Protein AF-M4VCV4-F1 (afdb_monomer_lite)

Secondary structure (DSSP, 8-state):
-HHHHHHHHHHHHHHT-HHHHHHHHHHHHHTT-S-HHHHHHHHHTGGGGGHHHHHHHHHHHT-TTTTS--HHHHH-TT-HHHHHHHH-HHHHHHHHHHHHHHHHHHH--HHHHHHHHHHHHTT-STTHHHHHHHHHHHHHHHHHHHHHHHHH--SHHHHHHHHHHHHHHHHHHHHHHHHHHHHHHHHHHHHHHTTT-SS-HHHHHHHHHHHHHHHHHHHHHHHHHHHHHHHHHSPPPTT-------THHHHHHS---HHHHHHHHHHHHHHHHHHHHHHHHHHHHHHTSTT-TT-HHHHHHHHHHHHHHHHHHHHHT-

Structure (mmCIF, N/CA/C/O backbone):
data_AF-M4VCV4-F1
#
_entry.id   AF-M4VCV4-F1
#
loop_
_atom_site.group_PDB
_atom_site.id
_atom_site.type_symbol
_atom_site.label_atom_id
_atom_site.label_alt_id
_atom_site.label_comp_id
_atom_site.label_asym_id
_atom_site.label_entity_id
_atom_site.label_seq_id
_atom_site.pdbx_PDB_ins_code
_atom_site.Cartn_x
_atom_site.Cartn_y
_atom_site.Cartn_z
_atom_site.occupancy
_atom_site.B_iso_or_equiv
_atom_site.auth_seq_id
_atom_site.auth_comp_id
_atom_site.auth_asym_id
_atom_site.auth_atom_id
_atom_site.pdbx_PDB_model_num
ATOM 1 N N . MET A 1 1 ? -3.984 -32.349 -1.721 1.00 49.75 1 MET A N 1
ATOM 2 C CA . MET A 1 1 ? -2.583 -31.886 -1.588 1.00 49.75 1 MET A CA 1
ATOM 3 C C . MET A 1 1 ? -2.301 -30.620 -2.401 1.00 49.75 1 MET A C 1
ATOM 5 O O . MET A 1 1 ? -2.076 -29.589 -1.789 1.00 49.75 1 MET A O 1
ATOM 9 N N . MET A 1 2 ? -2.425 -30.623 -3.737 1.00 48.22 2 MET A N 1
ATOM 10 C CA . MET A 1 2 ? -2.160 -29.435 -4.578 1.00 48.22 2 MET A CA 1
ATOM 11 C C . MET A 1 2 ? -3.005 -28.198 -4.215 1.00 48.22 2 MET A C 1
ATOM 13 O O . MET A 1 2 ? -2.457 -27.111 -4.117 1.00 48.22 2 MET A O 1
ATOM 17 N N . LYS A 1 3 ? -4.305 -28.355 -3.909 1.00 59.12 3 LYS A N 1
ATOM 18 C CA . LYS A 1 3 ? -5.160 -27.250 -3.417 1.00 59.12 3 LYS A CA 1
ATOM 19 C C . LYS A 1 3 ? -4.719 -26.689 -2.057 1.00 59.12 3 LYS A C 1
ATOM 21 O O . LYS A 1 3 ? -4.817 -25.489 -1.848 1.00 59.12 3 LYS A O 1
ATOM 26 N N . MET A 1 4 ? -4.213 -27.536 -1.156 1.00 56.41 4 MET A N 1
ATOM 27 C CA . MET A 1 4 ? -3.665 -27.102 0.137 1.00 56.41 4 MET A CA 1
ATOM 28 C C . MET A 1 4 ? -2.341 -26.363 -0.040 1.00 56.41 4 MET A C 1
ATOM 30 O O . MET A 1 4 ? -2.144 -25.335 0.589 1.00 56.41 4 MET A O 1
ATOM 34 N N . ILE A 1 5 ? -1.466 -26.852 -0.924 1.00 57.78 5 ILE A N 1
ATOM 35 C CA . ILE A 1 5 ? -0.196 -26.192 -1.251 1.00 57.78 5 ILE A CA 1
ATOM 36 C C . ILE A 1 5 ? -0.463 -24.847 -1.933 1.00 57.78 5 ILE A C 1
ATOM 38 O O . ILE A 1 5 ? 0.123 -23.849 -1.542 1.00 57.78 5 ILE A O 1
ATOM 42 N N . LEU A 1 6 ? -1.392 -24.786 -2.893 1.00 57.31 6 LEU A N 1
ATOM 43 C CA . LEU A 1 6 ? -1.799 -23.530 -3.528 1.00 57.31 6 LEU A CA 1
ATOM 44 C C . LEU A 1 6 ? -2.462 -22.568 -2.544 1.00 57.31 6 LEU A C 1
ATOM 46 O O . LEU A 1 6 ? -2.213 -21.374 -2.641 1.00 57.31 6 LEU A O 1
ATOM 50 N N . SER A 1 7 ? -3.283 -23.063 -1.610 1.00 53.50 7 SER A N 1
ATOM 51 C CA . SER A 1 7 ? -3.837 -22.234 -0.535 1.00 53.50 7 SER A CA 1
ATOM 52 C C . SER A 1 7 ? -2.713 -21.683 0.326 1.00 53.50 7 SER A C 1
ATOM 54 O O . SER A 1 7 ? -2.589 -20.477 0.417 1.00 53.50 7 SER A O 1
ATOM 56 N N . ALA A 1 8 ? -1.825 -22.532 0.845 1.00 54.84 8 ALA A N 1
ATOM 57 C CA . ALA A 1 8 ? -0.712 -22.115 1.692 1.00 54.84 8 ALA A CA 1
ATOM 58 C C . ALA A 1 8 ? 0.250 -21.150 0.979 1.00 54.84 8 ALA A C 1
ATOM 60 O O . ALA A 1 8 ? 0.713 -20.187 1.580 1.00 54.84 8 ALA A O 1
ATOM 61 N N . LEU A 1 9 ? 0.516 -21.363 -0.313 1.00 53.88 9 LEU A N 1
ATOM 62 C CA . LEU A 1 9 ? 1.343 -20.478 -1.133 1.00 53.88 9 LEU A CA 1
ATOM 63 C C . LEU A 1 9 ? 0.637 -19.145 -1.399 1.00 53.88 9 LEU A C 1
ATOM 65 O O . LEU A 1 9 ? 1.250 -18.089 -1.283 1.00 53.88 9 LEU A O 1
ATOM 69 N N . LYS A 1 10 ? -0.659 -19.178 -1.721 1.00 61.19 10 LYS A N 1
ATOM 70 C CA . LYS A 1 10 ? -1.493 -17.981 -1.856 1.00 61.19 10 LYS A CA 1
ATOM 71 C C . LYS A 1 10 ? -1.553 -17.227 -0.532 1.00 61.19 10 LYS A C 1
ATOM 73 O O . LYS A 1 10 ? -1.445 -16.010 -0.533 1.00 61.19 10 LYS A O 1
ATOM 78 N N . ASP A 1 11 ? -1.674 -17.928 0.584 1.00 57.41 11 ASP A N 1
ATOM 79 C CA . ASP A 1 11 ? -1.733 -17.354 1.919 1.00 57.41 11 ASP A CA 1
ATOM 80 C C . ASP A 1 11 ? -0.397 -16.738 2.306 1.00 57.41 11 ASP A C 1
ATOM 82 O O . ASP A 1 11 ? -0.399 -15.613 2.793 1.00 57.41 11 ASP A O 1
ATOM 86 N N . ALA A 1 12 ? 0.728 -17.395 2.009 1.00 56.38 12 ALA A N 1
ATOM 87 C CA . ALA A 1 12 ? 2.071 -16.844 2.157 1.00 56.38 12 ALA A CA 1
ATOM 88 C C . ALA A 1 12 ? 2.238 -15.583 1.294 1.00 56.38 12 ALA A C 1
ATOM 90 O O . ALA A 1 12 ? 2.441 -14.494 1.816 1.00 56.38 12 ALA A O 1
ATOM 91 N N . LEU A 1 13 ? 2.031 -15.673 -0.020 1.00 57.22 13 LEU A N 1
ATOM 92 C CA . LEU A 1 13 ? 2.179 -14.534 -0.934 1.00 57.22 13 LEU A CA 1
ATOM 93 C C . LEU A 1 13 ? 1.252 -13.362 -0.584 1.00 57.22 13 LEU A C 1
ATOM 95 O O . LEU A 1 13 ? 1.651 -12.205 -0.687 1.00 57.22 13 LEU A O 1
ATOM 99 N N . LEU A 1 14 ? 0.024 -13.644 -0.139 1.00 56.38 14 LEU A N 1
ATOM 100 C CA . LEU A 1 14 ? -0.900 -12.611 0.312 1.00 56.38 14 LEU A CA 1
ATOM 101 C C . LEU A 1 14 ? -0.527 -12.054 1.687 1.00 56.38 14 LEU A C 1
ATOM 103 O O . LEU A 1 14 ? -0.897 -10.916 1.963 1.00 56.38 14 LEU A O 1
ATOM 107 N N . SER A 1 15 ? 0.073 -12.832 2.594 1.00 55.84 15 SER A N 1
ATOM 108 C CA . SER A 1 15 ? 0.389 -12.377 3.963 1.00 55.84 15 SER A CA 1
ATOM 109 C C . SER A 1 15 ? 1.594 -11.446 4.014 1.00 55.84 15 SER A C 1
ATOM 111 O O . SER A 1 15 ? 1.738 -10.698 4.976 1.00 55.84 15 SER A O 1
ATOM 113 N N . TYR A 1 16 ? 2.377 -11.390 2.942 1.00 66.38 16 TYR A N 1
ATOM 114 C CA . TYR A 1 16 ? 3.535 -10.519 2.825 1.00 66.38 16 TYR A CA 1
ATOM 115 C C . TYR A 1 16 ? 3.293 -9.337 1.884 1.00 66.38 16 TYR A C 1
ATOM 117 O O . TYR A 1 16 ? 4.150 -9.055 1.070 1.00 66.38 16 TYR A O 1
ATOM 125 N N . MET A 1 17 ? 2.151 -8.646 1.948 1.00 76.62 17 MET A N 1
ATOM 126 C CA . MET A 1 17 ? 1.921 -7.385 1.211 1.00 76.62 17 MET A CA 1
ATOM 127 C C . MET A 1 17 ? 2.046 -6.188 2.167 1.00 76.62 17 MET A C 1
ATOM 129 O O . MET A 1 17 ? 1.433 -6.242 3.239 1.00 76.62 17 MET A O 1
ATOM 133 N N . PRO A 1 18 ? 2.753 -5.086 1.840 1.00 82.06 18 PRO A N 1
ATOM 134 C CA . PRO A 1 18 ? 2.974 -3.989 2.774 1.00 82.06 18 PRO A CA 1
ATOM 135 C C . PRO A 1 18 ? 1.672 -3.273 3.097 1.00 82.06 18 PRO A C 1
ATOM 137 O O . PRO A 1 18 ? 1.416 -2.942 4.251 1.00 82.06 18 PRO A O 1
ATOM 140 N N . THR A 1 19 ? 0.797 -3.120 2.101 1.00 83.31 19 THR A N 1
ATOM 141 C CA . THR A 1 19 ? -0.541 -2.545 2.279 1.00 83.31 19 THR A CA 1
ATOM 142 C C . THR A 1 19 ? -1.378 -3.376 3.249 1.00 83.31 19 THR A C 1
ATOM 144 O O . THR A 1 19 ? -2.052 -2.830 4.120 1.00 83.31 19 THR A O 1
ATOM 147 N N . ARG A 1 20 ? -1.300 -4.709 3.160 1.00 84.50 20 ARG A N 1
ATOM 148 C CA . ARG A 1 20 ? -1.996 -5.606 4.086 1.00 84.50 20 ARG A CA 1
ATOM 149 C C . ARG A 1 20 ? -1.398 -5.544 5.485 1.00 84.50 20 ARG A C 1
ATOM 151 O O . ARG A 1 20 ? -2.154 -5.399 6.435 1.00 84.50 20 ARG A O 1
ATOM 158 N N . SER A 1 21 ? -0.073 -5.633 5.613 1.00 87.00 21 SER A N 1
ATOM 159 C CA . SER A 1 21 ? 0.617 -5.530 6.905 1.00 87.00 21 SER A CA 1
ATOM 160 C C . SER A 1 21 ? 0.260 -4.224 7.616 1.00 87.00 21 SER A C 1
ATOM 162 O O . SER A 1 21 ? 0.012 -4.213 8.820 1.00 87.00 21 SER A O 1
ATOM 164 N N . LEU A 1 22 ? 0.171 -3.131 6.858 1.00 88.31 22 LEU A N 1
ATOM 165 C CA . LEU A 1 22 ? -0.247 -1.827 7.350 1.00 88.31 22 LEU A CA 1
ATOM 166 C C . LEU A 1 22 ? -1.709 -1.833 7.828 1.00 88.31 22 LEU A C 1
ATOM 168 O O . LEU A 1 22 ? -1.974 -1.414 8.951 1.00 88.31 22 LEU A O 1
ATOM 172 N N . ILE A 1 23 ? -2.648 -2.379 7.049 1.00 87.06 23 ILE A N 1
ATOM 173 C CA . ILE A 1 23 ? -4.059 -2.500 7.464 1.00 87.06 23 ILE A CA 1
ATOM 174 C C . ILE A 1 23 ? -4.210 -3.400 8.701 1.00 87.06 23 ILE A C 1
ATOM 176 O O . ILE A 1 23 ? -4.897 -3.027 9.649 1.00 87.06 23 ILE A O 1
ATOM 180 N N . GLU A 1 24 ? -3.557 -4.566 8.724 1.00 87.81 24 GLU A N 1
ATOM 181 C CA . GLU A 1 24 ? -3.639 -5.517 9.840 1.00 87.81 24 GLU A CA 1
ATOM 182 C C . GLU A 1 24 ? -3.088 -4.918 11.140 1.00 87.81 24 GLU A C 1
ATOM 184 O O . GLU A 1 24 ? -3.721 -5.064 12.186 1.00 87.81 24 GLU A O 1
ATOM 189 N N . SER A 1 25 ? -1.964 -4.195 11.080 1.00 86.69 25 SER A N 1
ATOM 190 C CA . SER A 1 25 ? -1.400 -3.499 12.246 1.00 86.69 25 SER A CA 1
ATOM 191 C C . SER A 1 25 ? -2.374 -2.470 12.833 1.00 86.69 25 SER A C 1
ATOM 193 O O . SER A 1 25 ? -2.525 -2.375 14.052 1.00 86.69 25 SER A O 1
ATOM 195 N N . MET A 1 26 ? -3.125 -1.769 11.979 1.00 84.94 26 MET A N 1
ATOM 196 C CA . MET A 1 26 ? -4.127 -0.798 12.419 1.00 84.94 26 MET A CA 1
ATOM 197 C C . MET A 1 26 ? -5.361 -1.442 13.019 1.00 84.94 26 MET A C 1
ATOM 199 O O . MET A 1 26 ? -5.837 -0.971 14.048 1.00 84.94 26 MET A O 1
ATOM 203 N N . ILE A 1 27 ? -5.839 -2.542 12.440 1.00 85.75 27 ILE A N 1
ATOM 204 C CA . ILE A 1 27 ? -6.925 -3.321 13.039 1.00 85.75 27 ILE A CA 1
ATOM 205 C C . ILE A 1 27 ? -6.499 -3.808 14.429 1.00 85.75 27 ILE A C 1
ATOM 207 O O . ILE A 1 27 ? -7.238 -3.647 15.395 1.00 85.75 27 ILE A O 1
ATOM 211 N N . LYS A 1 28 ? -5.277 -4.326 14.589 1.00 85.75 28 LYS A N 1
ATOM 212 C CA . LYS A 1 28 ? -4.776 -4.740 15.910 1.00 85.75 28 LYS A CA 1
ATOM 213 C C . LYS A 1 28 ? -4.668 -3.578 16.900 1.00 85.75 28 LYS A C 1
ATOM 215 O O . LYS A 1 28 ? -5.021 -3.752 18.068 1.00 85.75 28 LYS A O 1
ATOM 220 N N . TYR A 1 29 ? -4.191 -2.417 16.448 1.00 83.62 29 TYR A N 1
ATOM 221 C CA . TYR A 1 29 ? -4.084 -1.209 17.269 1.00 83.62 29 TYR A CA 1
ATOM 222 C C . TYR A 1 29 ? -5.460 -0.764 17.780 1.00 83.62 29 TYR A C 1
ATOM 224 O O . TYR A 1 29 ? -5.647 -0.517 18.970 1.00 83.62 29 TYR A O 1
ATOM 232 N N . ASP A 1 30 ? -6.437 -0.720 16.881 1.00 80.81 30 ASP A N 1
ATOM 233 C CA . ASP A 1 30 ? -7.786 -0.229 17.131 1.00 80.81 30 ASP A CA 1
ATOM 234 C C . ASP A 1 30 ? -8.618 -1.201 17.989 1.00 80.81 30 ASP A C 1
ATOM 236 O O . ASP A 1 30 ? -9.243 -0.801 18.973 1.00 80.81 30 ASP A O 1
ATOM 240 N N . PHE A 1 31 ? -8.507 -2.507 17.725 1.00 79.44 31 PHE A N 1
ATOM 241 C CA . PHE A 1 31 ? -9.122 -3.554 18.546 1.00 79.44 31 PHE A CA 1
ATOM 242 C C . PHE A 1 31 ? -8.377 -3.828 19.866 1.00 79.44 31 PHE A C 1
ATOM 244 O O . PHE A 1 31 ? -8.805 -4.688 20.639 1.00 79.44 31 PHE A O 1
ATOM 251 N N . LYS A 1 32 ? -7.287 -3.098 20.154 1.00 79.69 32 LYS A N 1
ATOM 252 C CA . LYS A 1 32 ? -6.449 -3.250 21.359 1.00 79.69 32 LYS A CA 1
ATOM 253 C C . LYS A 1 32 ? -5.972 -4.691 21.564 1.00 79.69 32 LYS A C 1
ATOM 255 O O . LYS A 1 32 ? -5.989 -5.220 22.676 1.00 79.69 32 LYS A O 1
ATOM 260 N N . VAL A 1 33 ? -5.547 -5.337 20.480 1.00 81.62 33 VAL A N 1
ATOM 261 C CA . VAL A 1 33 ? -5.114 -6.742 20.463 1.00 81.62 33 VAL A CA 1
ATOM 262 C C . VAL A 1 33 ? -3.709 -6.874 21.065 1.00 81.62 33 VAL A C 1
ATOM 264 O O . VAL A 1 33 ? -2.752 -7.212 20.385 1.00 81.62 33 VAL A O 1
ATOM 267 N N . GLY A 1 34 ? -3.532 -6.547 22.343 1.00 80.12 34 GLY A N 1
ATOM 268 C CA . GLY A 1 34 ? -2.224 -6.480 23.004 1.00 80.12 34 GLY A CA 1
ATOM 269 C C . GLY A 1 34 ? -1.693 -5.048 23.129 1.00 80.12 34 GLY A C 1
ATOM 270 O O . GLY A 1 34 ? -2.462 -4.105 23.299 1.00 80.12 34 GLY A O 1
ATOM 271 N N . ASN A 1 35 ? -0.368 -4.877 23.092 1.00 81.62 35 ASN A N 1
ATOM 272 C CA . ASN A 1 35 ? 0.267 -3.590 23.388 1.00 81.62 35 ASN A CA 1
ATOM 273 C C . ASN A 1 35 ? 0.211 -2.623 22.189 1.00 81.62 35 ASN A C 1
ATOM 275 O O . ASN A 1 35 ? 0.720 -2.929 21.111 1.00 81.62 35 ASN A O 1
ATOM 279 N N . ALA A 1 36 ? -0.324 -1.417 22.409 1.00 77.50 36 ALA A N 1
ATOM 280 C CA . ALA A 1 36 ? -0.386 -0.343 21.415 1.00 77.50 36 ALA A CA 1
ATOM 281 C C . ALA A 1 36 ? 0.991 0.006 20.821 1.00 77.50 36 ALA A C 1
ATOM 283 O O . ALA A 1 36 ? 1.089 0.290 19.628 1.00 77.50 36 ALA A O 1
ATOM 284 N N . ARG A 1 37 ? 2.064 -0.067 21.624 1.00 80.81 37 ARG A N 1
ATOM 285 C CA . ARG A 1 37 ? 3.438 0.169 21.152 1.00 80.81 37 ARG A CA 1
ATOM 286 C C . ARG A 1 37 ? 3.857 -0.855 20.102 1.00 80.81 37 ARG A C 1
ATOM 288 O O . ARG A 1 37 ? 4.448 -0.483 19.096 1.00 80.81 37 ARG A O 1
ATOM 295 N N . THR A 1 38 ? 3.556 -2.130 20.335 1.00 83.12 38 THR A N 1
ATOM 296 C CA . THR A 1 38 ? 3.914 -3.212 19.413 1.00 83.12 38 THR A CA 1
ATOM 297 C C . THR A 1 38 ? 3.211 -3.022 18.075 1.00 83.12 38 THR A C 1
ATOM 299 O O . THR A 1 38 ? 3.865 -3.077 17.043 1.00 83.12 38 THR A O 1
ATOM 302 N N . HIS A 1 39 ? 1.918 -2.689 18.083 1.00 83.62 39 HIS A N 1
ATOM 303 C CA . HIS A 1 39 ? 1.152 -2.483 16.846 1.00 83.62 39 HIS A CA 1
ATOM 304 C C . HIS A 1 39 ? 1.547 -1.219 16.093 1.00 83.62 39 HIS A C 1
ATOM 306 O O . HIS A 1 39 ? 1.588 -1.226 14.866 1.00 83.62 39 HIS A O 1
ATOM 312 N N . LEU A 1 40 ? 1.910 -0.150 16.809 1.00 84.06 40 LEU A N 1
ATOM 313 C CA . LEU A 1 40 ? 2.495 1.036 16.186 1.00 84.06 40 LEU A CA 1
ATOM 314 C C . LEU A 1 40 ? 3.827 0.698 15.496 1.00 84.06 40 LEU A C 1
ATOM 316 O O . LEU A 1 40 ? 4.087 1.177 14.396 1.00 84.06 40 LEU A O 1
ATOM 320 N N . MET A 1 41 ? 4.657 -0.152 16.107 1.00 85.25 41 MET A N 1
ATOM 321 C CA . MET A 1 41 ? 5.890 -0.625 15.474 1.00 85.25 41 MET A CA 1
ATOM 322 C C . MET A 1 41 ? 5.587 -1.519 14.267 1.00 85.25 41 MET A C 1
ATOM 324 O O . MET A 1 41 ? 6.148 -1.283 13.203 1.00 85.25 41 MET A O 1
ATOM 328 N N . GLU A 1 42 ? 4.656 -2.474 14.370 1.00 86.31 42 GLU A N 1
ATOM 329 C CA . GLU A 1 42 ? 4.218 -3.287 13.222 1.00 86.31 42 GLU A CA 1
ATOM 330 C C . GLU A 1 42 ? 3.765 -2.413 12.038 1.00 86.31 42 GLU A C 1
ATOM 332 O O . GLU A 1 42 ? 4.093 -2.710 10.889 1.00 86.31 42 GLU A O 1
ATOM 337 N N . LEU A 1 43 ? 3.085 -1.294 12.309 1.00 88.00 43 LEU A N 1
ATOM 338 C CA . LEU A 1 43 ? 2.727 -0.313 11.288 1.00 88.00 43 LEU A CA 1
ATOM 339 C C . LEU A 1 43 ? 3.958 0.329 10.640 1.00 88.00 43 LEU A C 1
ATOM 341 O O . LEU A 1 43 ? 4.038 0.405 9.412 1.00 88.00 43 LEU A O 1
ATOM 345 N N . CYS A 1 44 ? 4.928 0.773 11.441 1.00 88.81 44 CYS A N 1
ATOM 346 C CA . CYS A 1 44 ? 6.142 1.428 10.943 1.00 88.81 44 CYS A CA 1
ATOM 347 C C . CYS A 1 44 ? 7.020 0.474 10.115 1.00 88.81 44 CYS A C 1
ATOM 349 O O . CYS A 1 44 ? 7.610 0.859 9.102 1.00 88.81 44 CYS A O 1
ATOM 351 N N . PHE A 1 45 ? 7.053 -0.799 10.509 1.00 87.69 45 PHE A N 1
ATOM 352 C CA . PHE A 1 45 ? 7.802 -1.859 9.839 1.00 87.69 45 PHE A CA 1
ATOM 353 C C . PHE A 1 45 ? 7.022 -2.554 8.713 1.00 87.69 45 PHE A C 1
ATOM 355 O O . PHE A 1 45 ? 7.577 -3.424 8.045 1.00 87.69 45 PHE A O 1
ATOM 362 N N . SER A 1 46 ? 5.780 -2.146 8.427 1.00 87.88 46 SER A N 1
ATOM 363 C CA . SER A 1 46 ? 4.925 -2.774 7.404 1.00 87.88 46 SER A CA 1
ATOM 364 C C . SER A 1 46 ? 5.562 -2.850 6.010 1.00 87.88 46 SER A C 1
ATOM 366 O O . SER A 1 46 ? 5.328 -3.808 5.275 1.00 87.88 46 SER A O 1
ATOM 368 N N . ASN A 1 47 ? 6.428 -1.896 5.650 1.00 86.50 47 ASN A N 1
ATOM 369 C CA . ASN A 1 47 ? 7.152 -1.912 4.374 1.00 86.50 47 ASN A CA 1
ATOM 370 C C . ASN A 1 47 ? 8.196 -3.030 4.255 1.00 86.50 47 ASN A C 1
ATOM 372 O O . ASN A 1 47 ? 8.518 -3.411 3.132 1.00 86.50 47 ASN A O 1
ATOM 376 N N . LEU A 1 48 ? 8.666 -3.618 5.363 1.00 84.75 48 LEU A N 1
ATOM 377 C CA . LEU A 1 48 ? 9.545 -4.793 5.320 1.00 84.75 48 LEU A CA 1
ATOM 378 C C . LEU A 1 48 ? 8.832 -6.040 4.787 1.00 84.75 48 LEU A C 1
ATOM 380 O O . LEU A 1 48 ? 9.490 -6.959 4.303 1.00 84.75 48 LEU A O 1
ATOM 384 N N . ALA A 1 49 ? 7.495 -6.059 4.790 1.00 83.69 49 ALA A N 1
ATOM 385 C CA . ALA A 1 49 ? 6.729 -7.120 4.145 1.00 83.69 49 ALA A CA 1
ATOM 386 C C . ALA A 1 49 ? 6.977 -7.191 2.624 1.00 83.69 49 ALA A C 1
ATOM 388 O O . ALA A 1 49 ? 6.628 -8.194 2.018 1.00 83.69 49 ALA A O 1
ATOM 389 N N . ALA A 1 50 ? 7.626 -6.187 2.016 1.00 84.00 50 ALA A N 1
ATOM 390 C CA . ALA A 1 50 ? 7.994 -6.163 0.600 1.00 84.00 50 ALA A CA 1
ATOM 391 C C . ALA A 1 50 ? 9.064 -7.190 0.185 1.00 84.00 50 ALA A C 1
ATOM 393 O O . ALA A 1 50 ? 9.299 -7.366 -1.007 1.00 84.00 50 ALA A O 1
ATOM 394 N N . TRP A 1 51 ? 9.720 -7.889 1.116 1.00 80.62 51 TRP A N 1
ATOM 395 C CA . TRP A 1 51 ? 10.818 -8.814 0.794 1.00 80.62 51 TRP A CA 1
ATOM 396 C C . TRP A 1 51 ? 10.511 -9.869 -0.301 1.00 80.62 51 TRP A C 1
ATOM 398 O O . TRP A 1 51 ? 11.405 -10.112 -1.118 1.00 80.62 51 TRP A O 1
ATOM 408 N N . PRO A 1 52 ? 9.296 -10.454 -0.441 1.00 82.62 52 PRO A N 1
ATOM 409 C CA . PRO A 1 52 ? 9.029 -11.418 -1.511 1.00 82.62 52 PRO A CA 1
ATOM 410 C C . PRO A 1 52 ? 8.960 -10.770 -2.890 1.00 82.62 52 PRO A C 1
ATOM 412 O O . PRO A 1 52 ? 9.242 -11.439 -3.880 1.00 82.62 52 PRO A O 1
ATOM 415 N N . LEU A 1 53 ? 8.615 -9.480 -2.973 1.00 83.94 53 LEU A N 1
ATOM 416 C CA . LEU A 1 53 ? 8.687 -8.734 -4.226 1.00 83.94 53 LEU A CA 1
ATOM 417 C C . LEU A 1 53 ? 10.129 -8.692 -4.730 1.00 83.94 53 LEU A C 1
ATOM 419 O O . LEU A 1 53 ? 10.377 -8.948 -5.902 1.00 83.94 53 LEU A O 1
ATOM 423 N N . PHE A 1 54 ? 11.086 -8.431 -3.839 1.00 83.38 54 PHE A N 1
ATOM 424 C CA . PHE A 1 54 ? 12.501 -8.409 -4.202 1.00 83.38 54 PHE A CA 1
ATOM 425 C C . PHE A 1 54 ? 13.015 -9.794 -4.609 1.00 83.38 54 PHE A C 1
ATOM 427 O O . PHE A 1 54 ? 13.803 -9.887 -5.547 1.00 83.38 54 PHE A O 1
ATOM 434 N N . LEU A 1 55 ? 12.524 -10.874 -3.988 1.00 83.81 55 LEU A N 1
ATOM 435 C CA . LEU A 1 55 ? 12.811 -12.234 -4.458 1.00 83.81 55 LEU A CA 1
ATOM 436 C C . LEU A 1 55 ? 12.221 -12.510 -5.842 1.00 83.81 55 LEU A C 1
ATOM 438 O O . LEU A 1 55 ? 12.923 -13.039 -6.698 1.00 83.81 55 LEU A O 1
ATOM 442 N N . LEU A 1 56 ? 10.960 -12.136 -6.080 1.00 82.62 56 LEU A N 1
ATOM 443 C CA . LEU A 1 56 ? 10.313 -12.281 -7.385 1.00 82.62 56 LEU A CA 1
ATOM 444 C C . LEU A 1 56 ? 11.097 -11.534 -8.469 1.00 82.62 56 LEU A C 1
ATOM 446 O O . LEU A 1 56 ? 11.389 -12.100 -9.519 1.00 82.62 56 LEU A O 1
ATOM 450 N N . ILE A 1 57 ? 11.479 -10.286 -8.197 1.00 82.25 57 ILE A N 1
ATOM 451 C CA . ILE A 1 57 ? 12.293 -9.482 -9.110 1.00 82.25 57 ILE A CA 1
ATOM 452 C C . ILE A 1 57 ? 13.665 -10.133 -9.326 1.00 82.25 57 ILE A C 1
ATOM 454 O O . ILE A 1 57 ? 14.118 -10.216 -10.465 1.00 82.25 57 ILE A O 1
ATOM 458 N N . GLY A 1 58 ? 14.303 -10.648 -8.271 1.00 79.50 58 GLY A N 1
ATOM 459 C CA . GLY A 1 58 ? 15.568 -11.379 -8.368 1.00 79.50 58 GLY A CA 1
ATOM 460 C C . GLY A 1 58 ? 15.469 -12.613 -9.270 1.00 79.50 58 GLY A C 1
ATOM 461 O O . GLY A 1 58 ? 16.318 -12.810 -10.134 1.00 79.50 58 GLY A O 1
ATOM 462 N N . LEU A 1 59 ? 14.398 -13.400 -9.142 1.00 80.75 59 LEU A N 1
ATOM 463 C CA . LEU A 1 59 ? 14.141 -14.550 -10.015 1.00 80.75 59 LEU A CA 1
ATOM 464 C C . LEU A 1 59 ? 13.923 -14.128 -11.475 1.00 80.75 59 LEU A C 1
ATOM 466 O O . LEU A 1 59 ? 14.477 -14.751 -12.375 1.00 80.75 59 LEU A O 1
ATOM 470 N N . ILE A 1 60 ? 13.172 -13.048 -11.715 1.00 78.62 60 ILE A N 1
ATOM 471 C CA . ILE A 1 60 ? 12.951 -12.494 -13.063 1.00 78.62 60 ILE A CA 1
ATOM 472 C C . ILE A 1 60 ? 14.263 -11.971 -13.671 1.00 78.62 60 ILE A C 1
ATOM 474 O O . ILE A 1 60 ? 14.496 -12.109 -14.870 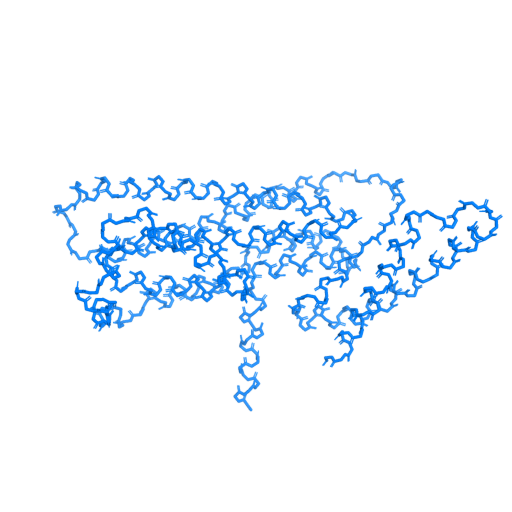1.00 78.62 60 ILE A O 1
ATOM 478 N N . PHE A 1 61 ? 15.140 -11.382 -12.858 1.00 73.12 61 PHE A N 1
ATOM 479 C CA . PHE A 1 61 ? 16.443 -10.881 -13.295 1.00 73.12 61 PHE A CA 1
ATOM 480 C C . PHE A 1 61 ? 17.405 -12.012 -13.706 1.00 73.12 61 PHE A C 1
ATOM 482 O O . PHE A 1 61 ? 18.175 -11.874 -14.669 1.00 73.12 61 PHE A O 1
ATOM 489 N N . LEU A 1 62 ? 17.329 -13.142 -12.997 1.00 75.62 62 LEU A N 1
ATOM 490 C CA . LEU A 1 62 ? 18.118 -14.350 -13.241 1.00 75.62 62 LEU A CA 1
ATOM 491 C C . LEU A 1 62 ? 17.538 -15.264 -14.337 1.00 75.62 62 LEU A C 1
ATOM 493 O O . LEU A 1 62 ? 18.164 -16.277 -14.638 1.00 75.62 62 LEU A O 1
ATOM 497 N N . ASP A 1 63 ? 16.395 -14.923 -14.949 1.00 70.44 63 ASP A N 1
ATOM 498 C CA . ASP A 1 63 ? 15.765 -15.722 -16.012 1.00 70.44 63 ASP A CA 1
ATOM 499 C C . ASP A 1 63 ? 16.752 -15.979 -17.176 1.00 70.44 63 ASP A C 1
ATOM 501 O O . ASP A 1 63 ? 17.132 -15.033 -17.880 1.00 70.44 63 ASP A O 1
ATOM 505 N N . PRO A 1 64 ? 17.166 -17.241 -17.418 1.00 63.78 64 PRO A N 1
ATOM 506 C CA . PRO A 1 64 ? 18.099 -17.578 -18.490 1.00 63.78 64 PRO A CA 1
ATOM 507 C C . PRO A 1 64 ? 17.467 -17.431 -19.880 1.00 63.78 64 PRO A C 1
ATOM 509 O O . PRO A 1 64 ? 18.182 -17.315 -20.872 1.00 63.78 64 PRO A O 1
ATOM 512 N N . PHE A 1 65 ? 16.134 -17.382 -19.976 1.00 62.28 65 PHE A N 1
ATOM 513 C CA . PHE A 1 65 ? 15.419 -17.264 -21.243 1.00 62.28 65 PHE A CA 1
ATOM 514 C C . PHE A 1 65 ? 15.133 -15.818 -21.646 1.00 62.28 65 PHE A C 1
ATOM 516 O O . PHE A 1 65 ? 14.501 -15.616 -22.686 1.00 62.28 65 PHE A O 1
ATOM 523 N N . LYS A 1 66 ? 15.596 -14.811 -20.891 1.00 61.47 66 LYS A N 1
ATOM 524 C CA . LYS A 1 66 ? 15.264 -13.383 -21.079 1.00 61.47 66 LYS A CA 1
ATOM 525 C C . LYS A 1 66 ? 15.492 -12.813 -22.489 1.00 61.47 66 LYS A C 1
ATOM 527 O O . LYS A 1 66 ? 14.783 -11.894 -22.880 1.00 61.47 66 LYS A O 1
ATOM 532 N N . GLY A 1 67 ? 16.381 -13.400 -23.292 1.00 52.47 67 GLY A N 1
ATOM 533 C CA . GLY A 1 67 ? 16.627 -12.987 -24.685 1.00 52.47 67 GLY A CA 1
ATOM 534 C C . GLY A 1 67 ? 15.743 -13.641 -25.759 1.00 52.47 67 GLY A C 1
ATOM 535 O O . GLY A 1 67 ? 15.763 -13.206 -26.902 1.00 52.47 67 GLY A O 1
ATOM 536 N N . SER A 1 68 ? 14.969 -14.682 -25.431 1.00 54.69 68 SER A N 1
ATOM 537 C CA . SER A 1 68 ? 14.317 -15.541 -26.445 1.00 54.69 68 SER A CA 1
ATOM 538 C C . SER A 1 68 ? 12.905 -15.112 -26.881 1.00 54.69 68 SER A C 1
ATOM 540 O O . SER A 1 68 ? 12.356 -15.676 -27.821 1.00 54.69 68 SER A O 1
ATOM 542 N N . TRP A 1 69 ? 12.296 -14.136 -26.205 1.00 49.16 69 TRP A N 1
ATOM 543 C CA . TRP A 1 69 ? 10.929 -13.663 -26.463 1.00 49.16 69 TRP A CA 1
ATOM 544 C C . TRP A 1 69 ? 10.933 -12.139 -26.435 1.00 49.16 69 TRP A C 1
ATOM 546 O O . TRP A 1 69 ? 11.320 -11.565 -25.420 1.00 49.16 69 TRP A O 1
ATOM 556 N N . SER A 1 70 ? 10.503 -11.483 -27.511 1.00 49.81 70 SER A N 1
ATOM 557 C CA . SER A 1 70 ? 10.343 -10.026 -27.555 1.00 49.81 70 SER A CA 1
ATOM 558 C C . SER A 1 70 ? 8.889 -9.660 -27.861 1.00 49.81 70 SER A C 1
ATOM 560 O O . SER A 1 70 ? 8.200 -10.366 -28.596 1.00 49.81 70 SER A O 1
ATOM 562 N N . LEU A 1 71 ? 8.407 -8.541 -27.312 1.00 45.34 71 LEU A N 1
ATOM 563 C CA . LEU A 1 71 ? 7.086 -7.981 -27.647 1.00 45.34 71 LEU A CA 1
ATOM 564 C C . LEU A 1 71 ? 6.963 -7.674 -29.147 1.00 45.34 71 LEU A C 1
ATOM 566 O O . LEU A 1 71 ? 5.899 -7.832 -29.735 1.00 45.34 71 LEU A O 1
ATOM 570 N N . VAL A 1 72 ? 8.082 -7.318 -29.776 1.00 48.09 72 VAL A N 1
ATOM 571 C CA . VAL A 1 72 ? 8.209 -7.128 -31.224 1.00 48.09 72 VAL A CA 1
ATOM 572 C C . VAL A 1 72 ? 7.916 -8.423 -31.986 1.00 48.09 72 VAL A C 1
ATOM 574 O O . VAL A 1 72 ? 7.301 -8.382 -33.046 1.00 48.09 72 VAL A O 1
ATOM 577 N N . HIS A 1 73 ? 8.284 -9.580 -31.432 1.00 51.53 73 HIS A N 1
ATOM 578 C CA . HIS A 1 73 ? 7.974 -10.878 -32.026 1.00 51.53 73 HIS A CA 1
ATOM 579 C C . HIS A 1 73 ? 6.476 -11.219 -31.954 1.00 51.53 73 HIS A C 1
ATOM 581 O O . HIS A 1 73 ? 5.963 -11.883 -32.850 1.00 51.53 73 HIS A O 1
ATOM 587 N N . TRP A 1 74 ? 5.778 -10.743 -30.917 1.00 49.12 74 TRP A N 1
ATOM 588 C CA . TRP A 1 74 ? 4.348 -10.993 -30.692 1.00 49.12 74 TRP A CA 1
ATOM 589 C C . TRP A 1 74 ? 3.430 -10.031 -31.450 1.00 49.12 74 TRP A C 1
ATOM 591 O O . TRP A 1 74 ? 2.383 -10.445 -31.938 1.00 49.12 74 TRP A O 1
ATOM 601 N N . PHE A 1 75 ? 3.811 -8.756 -31.546 1.00 50.91 75 PHE A N 1
ATOM 602 C CA . PHE A 1 75 ? 2.978 -7.714 -32.154 1.00 50.91 75 PHE A CA 1
ATOM 603 C C . PHE A 1 75 ? 3.441 -7.295 -33.555 1.00 50.91 75 PHE A C 1
ATOM 605 O O . PHE A 1 75 ? 2.700 -6.614 -34.256 1.00 50.91 75 PHE A O 1
ATOM 612 N N . GLY A 1 76 ? 4.632 -7.715 -33.991 1.00 50.66 76 GLY A N 1
ATOM 613 C CA . GLY A 1 76 ? 5.232 -7.283 -35.251 1.00 50.66 76 GLY A CA 1
ATOM 614 C C . GLY A 1 76 ? 5.705 -5.824 -35.213 1.00 50.66 76 GLY A C 1
ATOM 615 O O . GLY A 1 76 ? 5.152 -4.979 -34.502 1.00 50.66 76 GLY A O 1
ATOM 616 N N . TYR A 1 77 ? 6.733 -5.514 -36.010 1.00 50.25 77 TYR A N 1
ATOM 617 C CA . TYR A 1 77 ? 7.257 -4.147 -36.177 1.00 50.25 77 TYR A CA 1
ATOM 618 C C . TYR A 1 77 ? 6.213 -3.165 -36.739 1.00 50.25 77 TYR A C 1
ATOM 620 O O . TYR A 1 77 ? 6.327 -1.963 -36.523 1.00 50.25 77 TYR A O 1
ATOM 628 N N . GLU A 1 78 ? 5.190 -3.676 -37.429 1.00 48.03 78 GLU A N 1
ATOM 629 C CA . GLU A 1 78 ? 4.176 -2.878 -38.127 1.00 48.03 78 GLU A CA 1
ATOM 630 C C . GLU A 1 78 ? 2.900 -2.624 -37.311 1.00 48.03 78 GLU A C 1
ATOM 632 O O . GLU A 1 78 ? 1.971 -1.985 -37.807 1.00 48.03 78 GLU A O 1
ATOM 637 N N . SER A 1 79 ? 2.808 -3.093 -36.058 1.00 53.19 79 SER A N 1
ATOM 638 C CA . SER A 1 79 ? 1.613 -2.795 -35.262 1.00 53.19 79 SER A CA 1
ATOM 639 C C . SER A 1 79 ? 1.514 -1.300 -34.953 1.00 53.19 79 SER A C 1
ATOM 641 O O . SER A 1 79 ? 2.439 -0.669 -34.436 1.00 53.19 79 SER A O 1
ATOM 643 N N . SER A 1 80 ? 0.337 -0.731 -35.211 1.00 49.75 80 SER A N 1
ATOM 644 C CA . SER A 1 80 ? -0.015 0.661 -34.894 1.00 49.75 80 SER A CA 1
ATOM 645 C C . SER A 1 80 ? 0.217 1.020 -33.420 1.00 49.75 80 SER A C 1
ATOM 647 O O . SER A 1 80 ? 0.471 2.178 -33.101 1.00 49.75 80 SER A O 1
ATOM 649 N N . ILE A 1 81 ? 0.204 0.022 -32.533 1.00 50.00 81 ILE A N 1
ATOM 650 C CA . ILE A 1 81 ? 0.544 0.137 -31.111 1.00 50.00 81 ILE A CA 1
ATOM 651 C C . ILE A 1 81 ? 2.029 0.490 -30.928 1.00 50.00 81 ILE A C 1
ATOM 653 O O . ILE A 1 81 ? 2.339 1.442 -30.214 1.00 50.00 81 ILE A O 1
ATOM 657 N N . VAL A 1 82 ? 2.943 -0.220 -31.601 1.00 48.25 82 VAL A N 1
ATOM 658 C CA . VAL A 1 82 ? 4.395 0.040 -31.547 1.00 48.25 82 VAL A CA 1
ATOM 659 C C . VAL A 1 82 ? 4.724 1.412 -32.146 1.00 48.25 82 VAL A C 1
ATOM 661 O O . VAL A 1 82 ? 5.507 2.162 -31.565 1.00 48.25 82 VAL A O 1
ATOM 664 N N . LEU A 1 83 ? 4.063 1.795 -33.244 1.00 47.09 83 LEU A N 1
ATOM 665 C CA . LEU A 1 83 ? 4.249 3.105 -33.881 1.00 47.09 83 LEU A CA 1
ATOM 666 C C . LEU A 1 83 ? 3.703 4.274 -33.027 1.00 47.09 83 LEU A C 1
ATOM 668 O O . LEU A 1 83 ? 4.325 5.335 -32.954 1.00 47.09 83 LEU A O 1
ATOM 672 N N . ALA A 1 84 ? 2.571 4.081 -32.337 1.00 50.56 84 ALA A N 1
ATOM 673 C CA . ALA A 1 84 ? 1.999 5.066 -31.411 1.00 50.56 84 ALA A CA 1
ATOM 674 C C . ALA A 1 84 ? 2.853 5.252 -30.141 1.00 50.56 84 ALA A C 1
ATOM 676 O O . ALA A 1 84 ? 2.975 6.367 -29.634 1.00 50.56 84 ALA A O 1
ATOM 677 N N . LEU A 1 85 ? 3.492 4.179 -29.660 1.00 49.00 85 LEU A N 1
ATOM 678 C CA . LEU A 1 85 ? 4.460 4.199 -28.555 1.00 49.00 85 LEU A CA 1
ATOM 679 C C . LEU A 1 85 ? 5.747 4.973 -28.899 1.00 49.00 85 LEU A C 1
ATOM 681 O O . LEU A 1 85 ? 6.324 5.625 -28.029 1.00 49.00 85 LEU A O 1
ATOM 685 N N . LEU A 1 86 ? 6.172 4.930 -30.166 1.00 47.12 86 LEU A N 1
ATOM 686 C CA . LEU A 1 86 ? 7.355 5.626 -30.685 1.00 47.12 86 LEU A CA 1
ATOM 687 C C . LEU A 1 86 ? 7.126 7.133 -30.921 1.00 47.12 86 LEU A C 1
ATOM 689 O O . LEU A 1 86 ? 7.986 7.929 -30.558 1.00 47.12 86 LEU A O 1
ATOM 693 N N . ASN A 1 87 ? 5.968 7.540 -31.460 1.00 48.41 87 ASN A N 1
ATOM 694 C CA . ASN A 1 87 ? 5.674 8.946 -31.806 1.00 48.41 87 ASN A CA 1
ATOM 695 C C . ASN A 1 87 ? 4.893 9.730 -30.725 1.00 48.41 87 ASN A C 1
ATOM 697 O O . ASN A 1 87 ? 4.808 10.954 -30.793 1.00 48.41 87 ASN A O 1
ATOM 701 N N . GLY A 1 88 ? 4.321 9.049 -29.722 1.00 55.09 88 GLY A N 1
ATOM 702 C CA . GLY A 1 88 ? 3.460 9.619 -28.675 1.00 55.09 88 GLY A CA 1
ATOM 703 C C . GLY A 1 88 ? 3.950 9.338 -27.253 1.00 55.09 88 GLY A C 1
ATOM 704 O O . GLY A 1 88 ? 3.140 9.055 -26.373 1.00 55.09 88 GLY A O 1
ATOM 705 N N . HIS A 1 89 ? 5.265 9.392 -27.022 1.00 67.12 89 HIS A N 1
ATOM 706 C CA . HIS A 1 89 ? 5.938 8.889 -25.814 1.00 67.12 89 HIS A CA 1
ATOM 707 C C . HIS A 1 89 ? 5.269 9.306 -24.486 1.00 67.12 89 HIS A C 1
ATOM 709 O O . HIS A 1 89 ? 5.005 8.469 -23.624 1.00 67.12 89 HIS A O 1
ATOM 715 N N . MET A 1 90 ? 4.896 10.584 -24.350 1.00 70.06 90 MET A N 1
ATOM 716 C CA . MET A 1 90 ? 4.188 11.096 -23.167 1.00 70.06 90 MET A CA 1
ATOM 717 C C . MET A 1 90 ? 2.768 10.534 -23.029 1.00 70.06 90 MET A C 1
ATOM 719 O O . MET A 1 90 ? 2.362 10.144 -21.936 1.00 70.06 90 MET A O 1
ATOM 723 N N . ALA A 1 91 ? 2.013 10.448 -24.128 1.00 75.44 91 ALA A N 1
ATOM 724 C CA . ALA A 1 91 ? 0.666 9.879 -24.121 1.00 75.44 91 ALA A CA 1
ATOM 725 C C . ALA A 1 91 ? 0.693 8.385 -23.761 1.00 75.44 91 ALA A C 1
ATOM 727 O O . ALA A 1 91 ? -0.165 7.908 -23.017 1.00 75.44 91 ALA A O 1
ATOM 728 N N . ALA A 1 92 ? 1.711 7.656 -24.221 1.00 77.00 92 ALA A N 1
ATOM 729 C CA . ALA A 1 92 ? 1.907 6.256 -23.877 1.00 77.00 92 ALA A CA 1
ATOM 730 C C . ALA A 1 92 ? 2.292 6.054 -22.404 1.00 77.00 92 ALA A C 1
ATOM 732 O O . ALA A 1 92 ? 1.754 5.154 -21.761 1.00 77.00 92 ALA A O 1
ATOM 733 N N . MET A 1 93 ? 3.155 6.909 -21.841 1.00 81.31 93 MET A N 1
ATOM 734 C CA . MET A 1 93 ? 3.446 6.901 -20.402 1.00 81.31 93 MET A CA 1
ATOM 735 C C . MET A 1 93 ? 2.179 7.156 -19.587 1.00 81.31 93 MET A C 1
ATOM 737 O O . MET A 1 93 ? 1.832 6.349 -18.733 1.00 81.31 93 MET A O 1
ATOM 741 N N . VAL A 1 94 ? 1.430 8.217 -19.900 1.00 85.81 94 VAL A N 1
ATOM 742 C CA . VAL A 1 94 ? 0.168 8.536 -19.211 1.00 85.81 94 VAL A CA 1
ATOM 743 C C . VAL A 1 94 ? -0.824 7.373 -19.305 1.00 85.81 94 VAL A C 1
ATOM 745 O O . VAL A 1 94 ? -1.436 6.996 -18.308 1.00 85.81 94 VAL A O 1
ATOM 748 N N . THR A 1 95 ? -0.942 6.747 -20.475 1.00 87.69 95 THR A N 1
ATOM 749 C CA . THR A 1 95 ? -1.806 5.574 -20.659 1.00 87.69 95 THR A CA 1
ATOM 750 C C . THR A 1 95 ? -1.338 4.401 -19.797 1.00 87.69 95 THR A C 1
ATOM 752 O O . THR A 1 95 ? -2.143 3.807 -19.085 1.00 87.69 95 THR A O 1
ATOM 755 N N . CYS A 1 96 ? -0.039 4.093 -19.804 1.00 88.25 96 CYS A N 1
ATOM 756 C CA . CYS A 1 96 ? 0.544 3.017 -19.004 1.00 88.25 96 CYS A CA 1
ATOM 757 C C . CYS A 1 96 ? 0.320 3.247 -17.501 1.00 88.25 96 CYS A C 1
ATOM 759 O O . CYS A 1 96 ? -0.117 2.337 -16.795 1.00 88.25 96 CYS A O 1
ATOM 761 N N . PHE A 1 97 ? 0.528 4.481 -17.030 1.00 92.81 97 PHE A N 1
ATOM 762 C CA . PHE A 1 97 ? 0.224 4.893 -15.662 1.00 92.81 97 PHE A CA 1
ATOM 763 C C . PHE A 1 97 ? -1.220 4.555 -15.290 1.00 92.81 97 PHE A C 1
ATOM 765 O O . PHE A 1 97 ? -1.447 3.864 -14.300 1.00 92.81 97 PHE A O 1
ATOM 772 N N . PHE A 1 98 ? -2.195 4.997 -16.093 1.00 93.88 98 PHE A N 1
ATOM 773 C CA . PHE A 1 98 ? -3.611 4.781 -15.794 1.00 93.88 98 PHE A CA 1
ATOM 774 C C . PHE A 1 98 ? -4.031 3.314 -15.905 1.00 93.88 98 PHE A C 1
ATOM 776 O O . PHE A 1 98 ? -4.826 2.858 -15.085 1.00 93.88 98 PHE A O 1
ATOM 783 N N . VAL A 1 99 ? -3.480 2.553 -16.853 1.00 92.50 99 VAL A N 1
ATOM 784 C CA . VAL A 1 99 ? -3.742 1.110 -16.963 1.00 92.50 99 VAL A CA 1
ATOM 785 C C . VAL A 1 99 ? -3.305 0.400 -15.685 1.00 92.50 99 VAL A C 1
ATOM 787 O O . VAL A 1 99 ? -4.116 -0.270 -15.048 1.00 92.50 99 VAL A O 1
ATOM 790 N N . PHE A 1 100 ? -2.055 0.582 -15.257 1.00 94.38 100 PHE A N 1
ATOM 791 C CA . PHE A 1 100 ? -1.553 -0.073 -14.049 1.00 94.38 100 PHE A CA 1
ATOM 792 C C . PHE A 1 100 ? -2.192 0.465 -12.767 1.00 94.38 100 PHE A C 1
ATOM 794 O O . PHE A 1 100 ? -2.435 -0.307 -11.840 1.00 94.38 100 PHE A O 1
ATOM 801 N N . PHE A 1 101 ? -2.540 1.752 -12.738 1.00 95.31 101 PHE A N 1
ATOM 802 C CA . PHE A 1 101 ? -3.318 2.350 -11.661 1.00 95.31 101 PHE A CA 1
ATOM 803 C C . PHE A 1 101 ? -4.681 1.665 -11.499 1.00 95.31 101 PHE A C 1
ATOM 805 O O . PHE A 1 101 ? -5.018 1.221 -10.404 1.00 95.31 101 PHE A O 1
ATOM 812 N N . VAL A 1 102 ? -5.462 1.542 -12.579 1.00 93.69 102 VAL A N 1
ATOM 813 C CA . VAL A 1 102 ? -6.803 0.932 -12.541 1.00 93.69 102 VAL A CA 1
ATOM 814 C C . VAL A 1 102 ? -6.712 -0.554 -12.206 1.00 93.69 102 VAL A C 1
ATOM 816 O O . VAL A 1 102 ? -7.478 -1.045 -11.375 1.00 93.69 102 VAL A O 1
ATOM 819 N N . MET A 1 103 ? -5.759 -1.271 -12.806 1.00 91.31 103 MET A N 1
ATOM 820 C CA . MET A 1 103 ? -5.540 -2.690 -12.522 1.00 91.31 103 MET A CA 1
ATOM 821 C C . MET A 1 103 ? -5.198 -2.916 -11.047 1.00 91.31 103 MET A C 1
ATOM 823 O O . MET A 1 103 ? -5.769 -3.811 -10.418 1.00 91.31 103 MET A O 1
ATOM 827 N N . GLU A 1 104 ? -4.331 -2.084 -10.462 1.00 91.06 104 GLU A N 1
ATOM 828 C CA . GLU A 1 104 ? -4.024 -2.179 -9.036 1.00 91.06 104 GLU A CA 1
ATOM 829 C C . GLU A 1 104 ? -5.206 -1.772 -8.155 1.00 91.06 104 GLU A C 1
ATOM 831 O O . GLU A 1 104 ? -5.525 -2.479 -7.200 1.00 91.06 104 GLU A O 1
ATOM 836 N N . TRP A 1 105 ? -5.910 -0.695 -8.502 1.00 88.81 105 TRP A N 1
ATOM 837 C CA . TRP A 1 105 ? -7.086 -0.230 -7.769 1.00 88.81 105 TRP A CA 1
ATOM 838 C C . TRP A 1 105 ? -8.167 -1.317 -7.643 1.00 88.81 105 TRP A C 1
ATOM 840 O O . TRP A 1 105 ? -8.743 -1.512 -6.567 1.00 88.81 105 TRP A O 1
ATOM 850 N N . LEU A 1 106 ? -8.419 -2.050 -8.733 1.00 86.88 106 LEU A N 1
ATOM 851 C CA . LEU A 1 106 ? -9.437 -3.098 -8.796 1.00 86.88 106 LEU A CA 1
ATOM 852 C C . LEU A 1 106 ? -8.977 -4.412 -8.156 1.00 86.88 106 LEU A C 1
ATOM 854 O O . LEU A 1 106 ? -9.718 -5.012 -7.375 1.00 86.88 106 LEU A O 1
ATOM 858 N N . LEU A 1 107 ? -7.775 -4.885 -8.500 1.00 83.56 107 LEU A N 1
ATOM 859 C CA . LEU A 1 107 ? -7.344 -6.250 -8.179 1.00 83.56 107 LEU A CA 1
ATOM 860 C C . LEU A 1 107 ? -6.476 -6.336 -6.919 1.00 83.56 107 LEU A C 1
ATOM 862 O O . LEU A 1 107 ? -6.451 -7.397 -6.285 1.00 83.56 107 LEU A O 1
ATOM 866 N N . ARG A 1 108 ? -5.814 -5.239 -6.523 1.00 81.44 108 ARG A N 1
ATOM 867 C CA . ARG A 1 108 ? -4.979 -5.132 -5.312 1.00 81.44 108 ARG A CA 1
ATOM 868 C C . ARG A 1 108 ? -3.921 -6.235 -5.257 1.00 81.44 108 ARG A C 1
ATOM 870 O O . ARG A 1 108 ? -3.878 -7.048 -4.326 1.00 81.44 108 ARG A O 1
ATOM 877 N N . LYS A 1 109 ? -3.144 -6.334 -6.335 1.00 82.44 109 LYS A N 1
ATOM 878 C CA . LYS A 1 109 ? -2.096 -7.338 -6.564 1.00 82.44 109 LYS A CA 1
ATOM 879 C C . LYS A 1 109 ? -0.796 -6.644 -6.953 1.00 82.44 109 LYS A C 1
ATOM 881 O O . LYS A 1 109 ? -0.189 -7.012 -7.955 1.00 82.44 109 LYS A O 1
ATOM 886 N N . GLU A 1 110 ? -0.348 -5.697 -6.132 1.00 83.19 110 GLU A N 1
ATOM 887 C CA . GLU A 1 110 ? 0.829 -4.859 -6.400 1.00 83.19 110 GLU A CA 1
ATOM 888 C C . GLU A 1 110 ? 2.034 -5.657 -6.932 1.00 83.19 110 GLU A C 1
ATOM 890 O O . GLU A 1 110 ? 2.619 -5.298 -7.950 1.00 83.19 110 GLU A O 1
ATOM 895 N N . TYR A 1 111 ? 2.351 -6.805 -6.326 1.00 85.19 111 TYR A N 1
ATOM 896 C CA . TYR A 1 111 ? 3.491 -7.629 -6.740 1.00 85.19 111 TYR A CA 1
ATOM 897 C C . TYR A 1 111 ? 3.322 -8.288 -8.098 1.00 85.19 111 TYR A C 1
ATOM 899 O O . TYR A 1 111 ? 4.306 -8.490 -8.802 1.00 85.19 111 TYR A O 1
ATOM 907 N N . LEU A 1 112 ? 2.088 -8.631 -8.465 1.00 85.31 112 LEU A N 1
ATOM 908 C CA . LEU A 1 112 ? 1.798 -9.200 -9.773 1.00 85.31 112 LEU A CA 1
ATOM 909 C C . LEU A 1 112 ? 2.014 -8.143 -10.857 1.00 85.31 112 LEU A C 1
ATOM 911 O O . LEU A 1 112 ? 2.638 -8.442 -11.870 1.00 85.31 112 LEU A O 1
ATOM 915 N N . TRP A 1 113 ? 1.572 -6.905 -10.624 1.00 88.88 113 TRP A N 1
ATOM 916 C CA . TRP A 1 113 ? 1.769 -5.812 -11.577 1.00 88.88 113 TRP A CA 1
ATOM 917 C C . TRP A 1 113 ? 3.227 -5.393 -11.679 1.00 88.88 113 TRP A C 1
ATOM 919 O O . TRP A 1 113 ? 3.748 -5.306 -12.786 1.00 88.88 113 TRP A O 1
ATOM 929 N N . ILE A 1 114 ? 3.912 -5.205 -10.547 1.00 88.88 114 ILE A N 1
ATOM 930 C CA . ILE A 1 114 ? 5.341 -4.872 -10.547 1.00 88.88 114 ILE A CA 1
ATOM 931 C C . ILE A 1 114 ? 6.139 -6.009 -11.198 1.00 88.88 114 ILE A C 1
ATOM 933 O O . ILE A 1 114 ? 6.959 -5.750 -12.073 1.00 88.88 114 ILE A O 1
ATOM 937 N N . GLY A 1 115 ? 5.858 -7.272 -10.865 1.00 86.56 115 GLY A N 1
ATOM 938 C CA . GLY A 1 115 ? 6.494 -8.425 -11.505 1.00 86.56 115 GLY A CA 1
ATOM 939 C C . GLY A 1 115 ? 6.265 -8.470 -13.019 1.00 86.56 115 GLY A C 1
ATOM 940 O O . GLY A 1 115 ? 7.209 -8.685 -13.775 1.00 86.56 115 GLY A O 1
ATOM 941 N N . LEU A 1 116 ? 5.040 -8.201 -13.478 1.00 85.12 116 LEU A N 1
ATOM 942 C CA . LEU A 1 116 ? 4.702 -8.138 -14.902 1.00 85.12 116 LEU A CA 1
ATOM 943 C C . LEU A 1 116 ? 5.446 -7.000 -15.617 1.00 85.12 116 LEU A C 1
ATOM 945 O O . LEU A 1 116 ? 5.967 -7.205 -16.713 1.00 85.12 116 LEU A O 1
ATOM 949 N N . ILE A 1 117 ? 5.567 -5.831 -14.985 1.00 87.88 117 ILE A N 1
ATOM 950 C CA . ILE A 1 117 ? 6.348 -4.707 -15.516 1.00 87.88 117 ILE A CA 1
ATOM 951 C C . ILE A 1 117 ? 7.830 -5.090 -15.659 1.00 87.88 117 ILE A C 1
ATOM 953 O O . ILE A 1 117 ? 8.417 -4.878 -16.721 1.00 87.88 117 ILE A O 1
ATOM 957 N N . PHE A 1 118 ? 8.431 -5.692 -14.626 1.00 84.69 118 PHE A N 1
ATOM 958 C CA . PHE A 1 118 ? 9.823 -6.161 -14.673 1.00 84.69 118 PHE A CA 1
ATOM 959 C C . PHE A 1 118 ? 10.038 -7.232 -15.743 1.00 84.69 118 PHE A C 1
ATOM 961 O O . PHE A 1 118 ? 11.045 -7.206 -16.450 1.00 84.69 118 PHE A O 1
ATOM 968 N N . TYR A 1 119 ? 9.080 -8.149 -15.890 1.00 78.62 119 TYR A N 1
ATOM 969 C CA . TYR A 1 119 ? 9.129 -9.179 -16.917 1.00 78.62 119 TYR A CA 1
ATOM 970 C C . TYR A 1 119 ? 9.193 -8.564 -18.319 1.00 78.62 119 TYR A C 1
ATOM 972 O O . TYR A 1 119 ? 10.078 -8.919 -19.092 1.00 78.62 119 TYR A O 1
ATOM 980 N N . PHE A 1 120 ? 8.325 -7.597 -18.638 1.00 74.25 120 PHE A N 1
ATOM 981 C CA . PHE A 1 120 ? 8.328 -6.946 -19.952 1.00 74.25 120 PHE A CA 1
ATOM 982 C C . PHE A 1 120 ? 9.544 -6.041 -20.188 1.00 74.25 120 PHE A C 1
ATOM 984 O O . PHE A 1 120 ? 10.053 -5.993 -21.313 1.00 74.25 120 PHE A O 1
ATOM 991 N N . LEU A 1 121 ? 10.056 -5.378 -19.144 1.00 74.75 121 LEU A N 1
ATOM 992 C CA . LEU A 1 121 ? 11.270 -4.562 -19.239 1.00 74.75 121 LEU A CA 1
ATOM 993 C C . LEU A 1 121 ? 12.487 -5.397 -19.663 1.00 74.75 121 LEU A C 1
ATOM 995 O O . LEU A 1 121 ? 13.288 -4.949 -20.482 1.00 74.75 121 LEU A O 1
ATOM 999 N N . ASN A 1 122 ? 12.596 -6.632 -19.166 1.00 66.12 122 ASN A N 1
ATOM 1000 C CA . ASN A 1 122 ? 13.690 -7.536 -19.522 1.00 66.12 122 ASN A CA 1
ATOM 1001 C C . ASN A 1 122 ? 13.652 -8.011 -20.987 1.00 66.12 122 ASN A C 1
ATOM 1003 O O . ASN A 1 122 ? 14.626 -8.607 -21.441 1.00 66.12 122 ASN A O 1
ATOM 1007 N N . ARG A 1 123 ? 12.561 -7.763 -21.729 1.00 63.28 123 ARG A N 1
ATOM 1008 C CA . ARG A 1 123 ? 12.351 -8.280 -23.094 1.00 63.28 123 ARG A CA 1
ATOM 1009 C C . ARG A 1 123 ? 12.482 -7.240 -24.218 1.00 63.28 123 ARG A C 1
ATOM 1011 O O . ARG A 1 123 ? 12.448 -7.635 -25.382 1.00 63.28 123 ARG A O 1
ATOM 1018 N N . SER A 1 124 ? 12.569 -5.931 -23.940 1.00 58.78 124 SER A N 1
ATOM 1019 C CA . SER A 1 124 ? 12.556 -4.907 -25.012 1.00 58.78 124 SER A CA 1
ATOM 1020 C C . SER A 1 124 ? 13.136 -3.532 -24.630 1.00 58.78 124 SER A C 1
ATOM 1022 O O . SER A 1 124 ? 13.210 -3.166 -23.459 1.00 58.78 124 SER A O 1
ATOM 1024 N N . GLU A 1 125 ? 13.578 -2.762 -25.637 1.00 53.03 125 GLU A N 1
ATOM 1025 C CA . GLU A 1 125 ? 14.333 -1.501 -25.463 1.00 53.03 125 GLU A CA 1
ATOM 1026 C C . GLU A 1 125 ? 13.483 -0.261 -25.195 1.00 53.03 125 GLU A C 1
ATOM 1028 O O . GLU A 1 125 ? 13.891 0.615 -24.440 1.00 53.03 125 GLU A O 1
ATOM 1033 N N . LEU A 1 126 ? 12.261 -0.219 -25.721 1.00 56.22 126 LEU A N 1
ATOM 1034 C CA . LEU A 1 126 ? 11.401 0.970 -25.670 1.00 56.22 126 LEU A CA 1
ATOM 1035 C C . LEU A 1 126 ? 10.739 1.257 -24.302 1.00 56.22 126 LEU A C 1
ATOM 1037 O O . LEU A 1 126 ? 9.943 2.181 -24.183 1.00 56.22 126 LEU A O 1
ATOM 1041 N N . HIS A 1 127 ? 10.986 0.427 -23.284 1.00 68.25 127 HIS A N 1
ATOM 1042 C CA . HIS A 1 127 ? 9.982 0.172 -22.242 1.00 68.25 127 HIS A CA 1
ATOM 1043 C C . HIS A 1 127 ? 10.335 0.717 -20.859 1.00 68.25 127 HIS A C 1
ATOM 1045 O O . HIS A 1 127 ? 9.533 0.565 -19.943 1.00 68.25 127 HIS A O 1
ATOM 1051 N N . ILE A 1 128 ? 11.488 1.366 -20.673 1.00 76.56 128 ILE A N 1
ATOM 1052 C CA . ILE A 1 128 ? 11.875 1.849 -19.340 1.00 76.56 128 ILE A CA 1
ATOM 1053 C C . ILE A 1 128 ? 10.989 3.003 -18.855 1.00 76.56 128 ILE A C 1
ATOM 1055 O O . ILE A 1 128 ? 10.526 2.962 -17.721 1.00 76.56 128 ILE A O 1
ATOM 1059 N N . HIS A 1 129 ? 10.638 3.961 -19.716 1.00 77.56 129 HIS A N 1
ATOM 1060 C CA . HIS A 1 129 ? 9.714 5.055 -19.383 1.00 77.56 129 HIS A CA 1
ATOM 1061 C C . HIS A 1 129 ? 8.319 4.543 -19.044 1.00 77.56 129 HIS A C 1
ATOM 1063 O O . HIS A 1 129 ? 7.715 4.962 -18.057 1.00 77.56 129 HIS A O 1
ATOM 1069 N N . LEU A 1 130 ? 7.829 3.581 -19.825 1.00 83.25 130 LEU A N 1
ATOM 1070 C CA . LEU A 1 130 ? 6.536 2.937 -19.601 1.00 83.25 130 LEU A CA 1
ATOM 1071 C C . LEU A 1 130 ? 6.542 2.114 -18.315 1.00 83.25 130 LEU A C 1
ATOM 1073 O O . LEU A 1 130 ? 5.565 2.141 -17.577 1.00 83.25 130 LEU A O 1
ATOM 1077 N N . ALA A 1 131 ? 7.641 1.415 -18.031 1.00 86.25 131 ALA A N 1
ATOM 1078 C CA . ALA A 1 131 ? 7.802 0.614 -16.828 1.00 86.25 131 ALA A CA 1
ATOM 1079 C C . ALA A 1 131 ? 7.865 1.489 -15.573 1.00 86.25 131 ALA A C 1
ATOM 1081 O O . ALA A 1 131 ? 7.153 1.223 -14.608 1.00 86.25 131 ALA A O 1
ATOM 1082 N N . VAL A 1 132 ? 8.650 2.570 -15.602 1.00 87.69 132 VAL A N 1
ATOM 1083 C CA . VAL A 1 132 ? 8.695 3.568 -14.524 1.00 87.69 132 VAL A CA 1
ATOM 1084 C C . VAL A 1 132 ? 7.307 4.162 -14.311 1.00 87.69 132 VAL A C 1
ATOM 1086 O O . VAL A 1 132 ? 6.816 4.193 -13.186 1.00 87.69 132 VAL A O 1
ATOM 1089 N N . SER A 1 133 ? 6.638 4.566 -15.390 1.00 90.31 133 SER A N 1
ATOM 1090 C CA . SER A 1 133 ? 5.287 5.119 -15.332 1.00 90.31 133 SER A CA 1
ATOM 1091 C C . SER A 1 133 ? 4.264 4.122 -14.768 1.00 90.31 133 SER A C 1
ATOM 1093 O O . SER A 1 133 ? 3.473 4.475 -13.895 1.00 90.31 133 SER A O 1
ATOM 1095 N N . GLY A 1 134 ? 4.332 2.853 -15.178 1.00 92.56 134 GLY A N 1
ATOM 1096 C CA . GLY A 1 134 ? 3.497 1.777 -14.649 1.00 92.56 134 GLY A CA 1
ATOM 1097 C C . GLY A 1 134 ? 3.733 1.532 -13.158 1.00 92.56 134 GLY A C 1
ATOM 1098 O O . GLY A 1 134 ? 2.773 1.468 -12.394 1.00 92.56 134 GLY A O 1
ATOM 1099 N N . VAL A 1 135 ? 4.996 1.475 -12.715 1.00 93.56 135 VAL A N 1
ATOM 1100 C CA . VAL A 1 135 ? 5.356 1.319 -11.293 1.00 93.56 135 VAL A CA 1
ATOM 1101 C C . VAL A 1 135 ? 4.824 2.491 -10.468 1.00 93.56 135 VAL A C 1
ATOM 1103 O O . VAL A 1 135 ? 4.220 2.279 -9.414 1.00 93.56 135 VAL A O 1
ATOM 1106 N N . LEU A 1 136 ? 4.975 3.724 -10.960 1.00 94.44 136 LEU A N 1
ATOM 1107 C CA . LEU A 1 136 ? 4.407 4.906 -10.312 1.00 94.44 136 LEU A CA 1
ATOM 1108 C C . LEU A 1 136 ? 2.877 4.844 -10.239 1.00 94.44 136 LEU A C 1
ATOM 1110 O O . LEU A 1 136 ? 2.323 5.250 -9.219 1.00 94.44 136 LEU A O 1
ATOM 1114 N N . GLY A 1 137 ? 2.209 4.307 -11.266 1.00 95.38 137 GLY A N 1
ATOM 1115 C CA . GLY A 1 137 ? 0.761 4.076 -11.288 1.00 95.38 137 GLY A CA 1
ATOM 1116 C C . GLY A 1 137 ? 0.299 3.075 -10.228 1.00 95.38 137 GLY A C 1
ATOM 1117 O O . GLY A 1 137 ? -0.630 3.372 -9.475 1.00 95.38 137 GLY A O 1
ATOM 1118 N N . VAL A 1 138 ? 0.990 1.933 -10.100 1.00 94.50 138 VAL A N 1
ATOM 1119 C CA . VAL A 1 138 ? 0.721 0.926 -9.052 1.00 94.50 138 VAL A CA 1
ATOM 1120 C C . VAL A 1 138 ? 0.848 1.553 -7.661 1.00 94.50 138 VAL A C 1
ATOM 1122 O O . VAL A 1 138 ? -0.063 1.450 -6.837 1.00 94.50 138 VAL A O 1
ATOM 1125 N N . TYR A 1 139 ? 1.953 2.253 -7.392 1.00 93.56 139 TYR A N 1
ATOM 1126 C CA . TYR A 1 139 ? 2.158 2.873 -6.083 1.00 93.56 139 TYR A CA 1
ATOM 1127 C C . TYR A 1 139 ? 1.195 4.032 -5.814 1.00 93.56 139 TYR A C 1
ATOM 1129 O O . TYR A 1 139 ? 0.757 4.198 -4.675 1.00 93.56 139 TYR A O 1
ATOM 1137 N N . PHE A 1 140 ? 0.811 4.804 -6.832 1.00 95.38 140 PHE A N 1
ATOM 1138 C CA . PHE A 1 140 ? -0.180 5.866 -6.667 1.00 95.38 140 PHE A CA 1
ATOM 1139 C C . PHE A 1 140 ? -1.559 5.309 -6.302 1.00 95.38 140 PHE A C 1
ATOM 1141 O O . PHE A 1 140 ? -2.213 5.831 -5.399 1.00 95.38 140 PHE A O 1
ATOM 1148 N N . ALA A 1 141 ? -1.977 4.209 -6.942 1.00 94.00 141 ALA A N 1
ATOM 1149 C CA . ALA A 1 141 ? -3.218 3.512 -6.606 1.00 94.00 141 ALA A CA 1
ATOM 1150 C C . ALA A 1 141 ? -3.240 3.086 -5.136 1.00 94.00 141 ALA A C 1
ATOM 1152 O O . ALA A 1 141 ? -4.233 3.310 -4.444 1.00 94.00 141 ALA A O 1
ATOM 1153 N N . ARG A 1 142 ? -2.121 2.556 -4.629 1.00 88.06 142 ARG A N 1
AT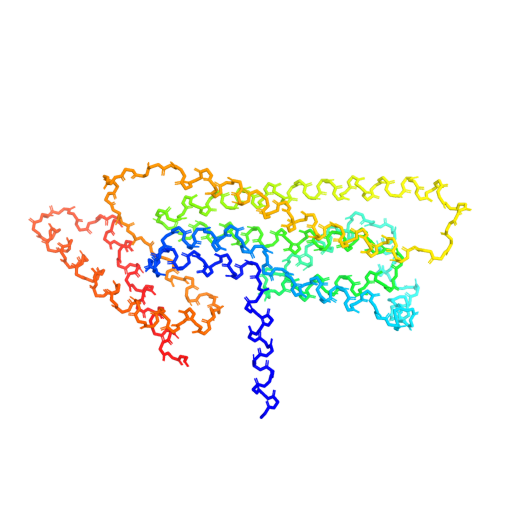OM 1154 C CA . ARG A 1 142 ? -1.967 2.205 -3.212 1.00 88.06 142 ARG A CA 1
ATOM 1155 C C . ARG A 1 142 ? -2.128 3.417 -2.292 1.00 88.06 142 ARG A C 1
ATOM 1157 O O . ARG A 1 142 ? -2.849 3.318 -1.299 1.00 88.06 142 ARG A O 1
ATOM 1164 N N . VAL A 1 143 ? -1.470 4.536 -2.601 1.00 90.62 143 VAL A N 1
ATOM 1165 C CA . VAL A 1 143 ? -1.572 5.765 -1.796 1.00 90.62 143 VAL A CA 1
ATOM 1166 C C . VAL A 1 143 ? -3.015 6.266 -1.763 1.00 90.62 143 VAL A C 1
ATOM 1168 O O . VAL A 1 143 ? -3.557 6.500 -0.686 1.00 90.62 143 VAL A O 1
ATOM 1171 N N . LEU A 1 144 ? -3.678 6.363 -2.919 1.00 90.50 144 LEU A N 1
ATOM 1172 C CA . LEU A 1 144 ? -5.077 6.798 -2.978 1.00 90.50 144 LEU A CA 1
ATOM 1173 C C . LEU A 1 144 ? -6.022 5.840 -2.260 1.00 90.50 144 LEU A C 1
ATOM 1175 O O . LEU A 1 144 ? -7.016 6.259 -1.672 1.00 90.50 144 LEU A O 1
ATOM 1179 N N . TYR A 1 145 ? -5.713 4.553 -2.281 1.00 85.38 145 TYR A N 1
ATOM 1180 C CA . TYR A 1 145 ? -6.499 3.556 -1.584 1.00 85.38 145 TYR A CA 1
ATOM 1181 C C . TYR A 1 145 ? -6.344 3.682 -0.057 1.00 85.38 145 TYR A C 1
ATOM 1183 O O . TYR A 1 145 ? -7.336 3.634 0.669 1.00 85.38 145 TYR A O 1
ATOM 1191 N N . VAL A 1 146 ? -5.129 3.934 0.439 1.00 82.94 146 VAL A N 1
ATOM 1192 C CA . VAL A 1 146 ? -4.855 4.266 1.850 1.00 82.94 146 VAL A CA 1
ATOM 1193 C C . VAL A 1 146 ? -5.550 5.568 2.266 1.00 82.94 146 VAL A C 1
ATOM 1195 O O . VAL A 1 146 ? -6.119 5.643 3.357 1.00 82.94 146 VAL A O 1
ATOM 1198 N N . TRP A 1 147 ? -5.578 6.569 1.387 1.00 85.12 147 TRP A N 1
ATOM 1199 C CA . TRP A 1 147 ? -6.333 7.804 1.595 1.00 85.12 147 TRP A CA 1
ATOM 1200 C C . TRP A 1 147 ? -7.84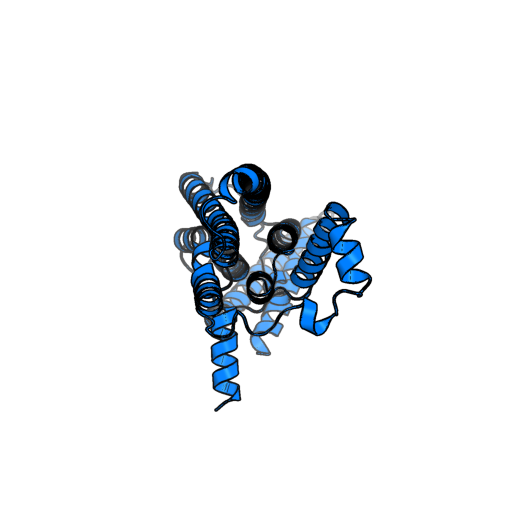2 7.561 1.689 1.00 85.12 147 TRP A C 1
ATOM 1202 O O . TRP A 1 147 ? -8.483 8.041 2.624 1.00 85.12 147 TRP A O 1
ATOM 1212 N N . TRP A 1 148 ? -8.406 6.782 0.762 1.00 84.56 148 TRP A N 1
ATOM 1213 C CA . TRP A 1 148 ? -9.823 6.419 0.770 1.00 84.56 148 TRP A CA 1
ATOM 1214 C C . TRP A 1 148 ? -10.212 5.711 2.072 1.00 84.56 148 TRP A C 1
ATOM 1216 O O . TRP A 1 148 ? -11.226 6.046 2.682 1.00 84.56 148 TRP A O 1
ATOM 1226 N N . LEU A 1 149 ? -9.356 4.810 2.564 1.00 77.75 149 LEU A N 1
ATOM 1227 C CA . LEU A 1 149 ? -9.541 4.173 3.867 1.00 77.75 149 LEU A CA 1
ATOM 1228 C C . LEU A 1 149 ? -9.550 5.178 5.020 1.00 77.75 149 LEU A C 1
ATOM 1230 O O . LEU A 1 149 ? -10.392 5.067 5.905 1.00 77.75 149 LEU A O 1
ATOM 1234 N N . ALA A 1 150 ? -8.659 6.171 5.012 1.00 78.88 150 ALA A N 1
ATOM 1235 C CA . ALA A 1 150 ? -8.586 7.184 6.063 1.00 78.88 150 ALA A CA 1
ATOM 1236 C C . ALA A 1 150 ? -9.863 8.041 6.173 1.00 78.88 150 ALA A C 1
ATOM 1238 O O . ALA A 1 150 ? -10.216 8.483 7.270 1.00 78.88 150 ALA A O 1
ATOM 1239 N N . ILE A 1 151 ? -10.558 8.285 5.056 1.00 78.44 151 ILE A N 1
ATOM 1240 C CA . ILE A 1 151 ? -11.820 9.045 5.035 1.00 78.44 151 ILE A CA 1
ATOM 1241 C C . ILE A 1 151 ? -12.931 8.285 5.765 1.00 78.44 151 ILE A C 1
ATOM 1243 O O . ILE A 1 151 ? -13.719 8.897 6.486 1.00 78.44 151 ILE A O 1
ATOM 1247 N N . ASP A 1 152 ? -12.958 6.960 5.630 1.00 71.19 152 ASP A N 1
ATOM 1248 C CA . ASP A 1 152 ? -14.010 6.112 6.194 1.00 71.19 152 ASP A CA 1
ATOM 1249 C C . ASP A 1 152 ? -13.898 5.911 7.719 1.00 71.19 152 ASP A C 1
ATOM 1251 O O . ASP A 1 152 ? -14.845 5.438 8.348 1.00 71.19 152 ASP A O 1
ATOM 1255 N N . ILE A 1 153 ? -12.771 6.280 8.341 1.00 72.31 153 ILE A N 1
ATOM 1256 C CA . ILE A 1 153 ? -12.543 6.123 9.787 1.00 72.31 153 ILE A CA 1
ATOM 1257 C C . ILE A 1 153 ? -13.018 7.368 10.534 1.00 72.31 153 ILE A C 1
ATOM 1259 O O . ILE A 1 153 ? -12.600 8.476 10.217 1.00 72.31 153 ILE A O 1
ATOM 1263 N N . LYS A 1 154 ? -13.809 7.202 11.599 1.00 66.56 154 LYS A N 1
ATOM 1264 C CA . LYS A 1 154 ? -14.272 8.313 12.459 1.00 66.56 154 LYS A CA 1
ATOM 1265 C C . LYS A 1 154 ? -13.662 8.324 13.867 1.00 66.56 154 LYS A C 1
ATOM 1267 O O . LYS A 1 154 ? -14.249 8.885 14.782 1.00 66.56 154 LYS A O 1
ATOM 1272 N N . SER A 1 155 ? -12.506 7.698 14.068 1.00 66.00 155 SER A N 1
ATOM 1273 C CA . SER A 1 155 ? -11.929 7.444 15.395 1.00 66.00 155 SER A CA 1
ATOM 1274 C C . SER A 1 155 ? -10.581 8.124 15.634 1.00 66.00 155 SER A C 1
ATOM 1276 O O . SER A 1 155 ? -10.012 8.743 14.736 1.00 66.00 155 SER A O 1
ATOM 1278 N N . LYS A 1 156 ? -10.017 7.961 16.842 1.00 67.00 156 LYS A N 1
ATOM 1279 C CA . LYS A 1 156 ? -8.657 8.430 17.182 1.00 67.00 156 LYS A CA 1
ATOM 1280 C C . LYS A 1 156 ? -7.593 7.848 16.242 1.00 67.00 156 LYS A C 1
ATOM 1282 O O . LYS A 1 156 ? -6.580 8.495 15.981 1.00 67.00 156 LYS A O 1
ATOM 1287 N N . THR A 1 157 ? -7.843 6.671 15.662 1.00 73.19 157 THR A N 1
ATOM 1288 C CA . THR A 1 157 ? -6.947 6.081 14.663 1.00 73.19 157 THR A CA 1
ATOM 1289 C C . THR A 1 157 ? -7.017 6.801 13.311 1.00 73.19 157 THR A C 1
ATOM 1291 O O . THR A 1 157 ? -6.050 6.740 12.556 1.00 73.19 157 THR A O 1
ATOM 1294 N N . GLN A 1 158 ? -8.056 7.600 13.031 1.00 78.62 158 GLN A N 1
ATOM 1295 C CA . GLN A 1 158 ? -8.129 8.441 11.828 1.00 78.62 158 GLN A CA 1
ATOM 1296 C C . GLN A 1 158 ? -6.959 9.429 11.747 1.00 78.62 158 GLN A C 1
ATOM 1298 O O . GLN A 1 158 ? -6.415 9.659 10.667 1.00 78.62 158 GLN A O 1
ATOM 1303 N N . GLN A 1 159 ? -6.549 10.020 12.874 1.00 80.75 159 GLN A N 1
ATOM 1304 C CA . GLN A 1 159 ? -5.432 10.965 12.882 1.00 80.75 159 GLN A CA 1
ATOM 1305 C C . GLN A 1 159 ? -4.115 10.272 12.515 1.00 80.75 159 GLN A C 1
ATOM 1307 O O . GLN A 1 159 ? -3.342 10.818 11.730 1.00 80.75 159 GLN A O 1
ATOM 1312 N N . ILE A 1 160 ? -3.899 9.050 13.014 1.00 84.00 160 ILE A N 1
ATOM 1313 C CA . ILE A 1 160 ? -2.768 8.202 12.614 1.00 84.00 160 ILE A CA 1
ATOM 1314 C C . ILE A 1 160 ? -2.802 7.969 11.097 1.00 84.00 160 ILE A C 1
ATOM 1316 O O . ILE A 1 160 ? -1.799 8.172 10.420 1.00 84.00 160 ILE A O 1
ATOM 1320 N N . TRP A 1 161 ? -3.968 7.637 10.538 1.00 84.19 161 TRP A N 1
ATOM 1321 C CA . TRP A 1 161 ? -4.125 7.401 9.100 1.00 84.19 161 TRP A CA 1
ATOM 1322 C C . TRP A 1 161 ? -3.885 8.629 8.232 1.00 84.19 161 TRP A C 1
ATOM 1324 O O . TRP A 1 161 ? -3.257 8.511 7.183 1.00 84.19 161 TRP A O 1
ATOM 1334 N N . LYS A 1 162 ? -4.335 9.810 8.662 1.00 85.94 162 LYS A N 1
ATOM 1335 C CA . LYS A 1 162 ? -4.057 11.063 7.948 1.00 85.94 162 LYS A CA 1
ATOM 1336 C C . LYS A 1 162 ? -2.551 11.304 7.835 1.00 85.94 162 LYS A C 1
ATOM 1338 O O . LYS A 1 162 ? -2.080 11.633 6.749 1.00 85.94 162 LYS A O 1
ATOM 1343 N N . TRP A 1 163 ? -1.802 11.074 8.915 1.00 88.12 163 TRP A N 1
ATOM 1344 C CA . TRP A 1 163 ? -0.342 11.190 8.910 1.00 88.12 163 TRP A CA 1
ATOM 1345 C C . TRP A 1 163 ? 0.331 10.134 8.040 1.00 88.12 163 TRP A C 1
ATOM 1347 O O . TRP A 1 163 ? 1.131 10.482 7.178 1.00 88.12 163 TRP A O 1
ATOM 1357 N N . VAL A 1 164 ? -0.026 8.861 8.211 1.00 89.00 164 VAL A N 1
ATOM 1358 C CA . VAL A 1 164 ? 0.512 7.760 7.398 1.00 89.00 164 VAL A CA 1
ATOM 1359 C C . VAL A 1 164 ? 0.263 8.008 5.912 1.00 89.00 164 VAL A C 1
ATOM 1361 O O . VAL A 1 164 ? 1.176 7.853 5.104 1.00 89.00 164 VAL A O 1
ATOM 1364 N N . ASN A 1 165 ? -0.940 8.453 5.549 1.00 90.00 165 ASN A N 1
ATOM 1365 C CA . ASN A 1 165 ? -1.280 8.789 4.175 1.00 90.00 165 ASN A CA 1
ATOM 1366 C C . ASN A 1 165 ? -0.473 9.984 3.652 1.00 90.00 165 ASN A C 1
ATOM 1368 O O . ASN A 1 165 ? 0.066 9.919 2.552 1.00 90.00 165 ASN A O 1
ATOM 1372 N N . ALA A 1 166 ? -0.355 11.059 4.438 1.00 91.19 166 ALA A N 1
ATOM 1373 C CA . ALA A 1 166 ? 0.442 12.219 4.051 1.00 91.19 166 ALA A CA 1
ATOM 1374 C C . ALA A 1 166 ? 1.910 11.831 3.805 1.00 91.19 166 ALA A C 1
ATOM 1376 O O . ALA A 1 166 ? 2.497 12.244 2.805 1.00 91.19 166 ALA A O 1
ATOM 1377 N N . LEU A 1 167 ? 2.485 10.984 4.664 1.00 92.38 167 LEU A N 1
ATOM 1378 C CA . LEU A 1 167 ? 3.846 10.469 4.502 1.00 92.38 167 LEU A CA 1
ATOM 1379 C C . LEU A 1 167 ? 3.979 9.601 3.248 1.00 92.38 167 LEU A C 1
ATOM 1381 O O . LEU A 1 167 ? 4.896 9.821 2.464 1.00 92.38 167 LEU A O 1
ATOM 1385 N N . GLN A 1 168 ? 3.059 8.660 3.016 1.00 90.88 168 GLN A N 1
ATOM 1386 C CA . GLN A 1 168 ? 3.090 7.810 1.820 1.00 90.88 168 GLN A CA 1
ATOM 1387 C C . GLN A 1 168 ? 2.926 8.614 0.526 1.00 90.88 168 GLN A C 1
ATOM 1389 O O . GLN A 1 168 ? 3.632 8.355 -0.445 1.00 90.88 168 GLN A O 1
ATOM 1394 N N . PHE A 1 169 ? 2.052 9.621 0.520 1.00 93.88 169 PHE A N 1
ATOM 1395 C CA . PHE A 1 169 ? 1.909 10.536 -0.609 1.00 93.88 169 PHE A CA 1
ATOM 1396 C C . PHE A 1 169 ? 3.181 11.356 -0.837 1.00 93.88 169 PHE A C 1
ATOM 1398 O O . PHE A 1 169 ? 3.648 11.461 -1.968 1.00 93.88 169 PHE A O 1
ATOM 1405 N N . SER A 1 170 ? 3.791 11.871 0.233 1.00 94.44 170 SER A N 1
ATOM 1406 C CA . SER A 1 170 ? 5.043 12.633 0.150 1.00 94.44 170 SER A CA 1
ATOM 1407 C C . SER A 1 170 ? 6.177 11.776 -0.411 1.00 94.44 170 SER A C 1
ATOM 1409 O O . SER A 1 170 ? 6.901 12.214 -1.301 1.00 94.44 170 SER A O 1
ATOM 1411 N N . VAL A 1 171 ? 6.294 10.527 0.049 1.00 93.69 171 VAL A N 1
ATOM 1412 C CA . VAL A 1 171 ? 7.264 9.572 -0.494 1.00 93.69 171 VAL A CA 1
ATOM 1413 C C . VAL A 1 171 ? 6.987 9.287 -1.964 1.00 93.69 171 VAL A C 1
ATOM 1415 O O . VAL A 1 171 ? 7.922 9.320 -2.757 1.00 93.69 171 VAL A O 1
ATOM 1418 N N . TRP A 1 172 ? 5.729 9.076 -2.354 1.00 95.12 172 TRP A N 1
ATOM 1419 C CA . TRP A 1 172 ? 5.387 8.877 -3.760 1.00 95.12 172 TRP A CA 1
ATOM 1420 C C . TRP A 1 172 ? 5.814 10.061 -4.634 1.00 95.12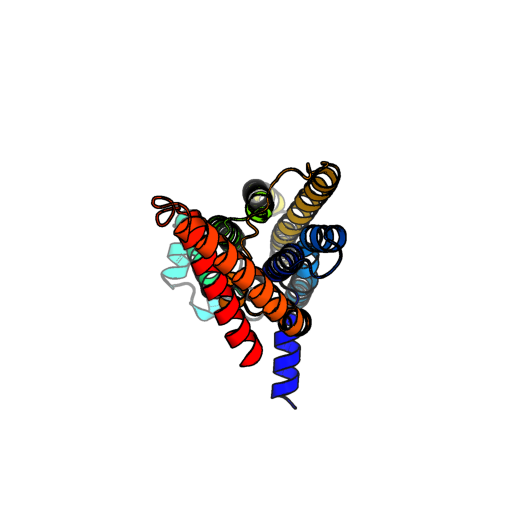 172 TRP A C 1
ATOM 1422 O O . TRP A 1 172 ? 6.454 9.838 -5.658 1.00 95.12 172 TRP A O 1
ATOM 1432 N N . VAL A 1 173 ? 5.549 11.303 -4.208 1.00 94.75 173 VAL A N 1
ATOM 1433 C CA . VAL A 1 173 ? 5.981 12.509 -4.937 1.00 94.75 173 VAL A CA 1
ATOM 1434 C C . VAL A 1 173 ? 7.506 12.557 -5.056 1.00 94.75 173 VAL A C 1
ATOM 1436 O O . VAL A 1 173 ? 8.027 12.728 -6.157 1.00 94.75 173 VAL A O 1
ATOM 1439 N N . ILE A 1 174 ? 8.230 12.369 -3.946 1.00 93.56 174 ILE A N 1
ATOM 1440 C CA . ILE A 1 174 ? 9.701 12.404 -3.927 1.00 93.56 174 ILE A CA 1
ATOM 1441 C C . ILE A 1 174 ? 10.272 11.324 -4.852 1.00 93.56 174 ILE A C 1
ATOM 1443 O O . ILE A 1 174 ? 11.120 11.618 -5.693 1.00 93.56 174 ILE A O 1
ATOM 1447 N N . THR A 1 175 ? 9.795 10.083 -4.738 1.00 91.50 175 THR A N 1
ATOM 1448 C CA . THR A 1 175 ? 10.255 8.979 -5.582 1.00 91.50 175 THR A CA 1
ATOM 1449 C C . THR A 1 175 ? 9.919 9.221 -7.048 1.00 91.50 175 THR A C 1
ATOM 1451 O O . THR A 1 175 ? 10.776 8.970 -7.890 1.00 91.50 175 THR A O 1
ATOM 1454 N N . ALA A 1 176 ? 8.733 9.739 -7.376 1.00 90.56 176 ALA A N 1
ATOM 1455 C CA . ALA A 1 176 ? 8.360 10.065 -8.751 1.00 90.56 176 ALA A CA 1
ATOM 1456 C C . ALA A 1 176 ? 9.312 11.101 -9.359 1.00 90.56 176 ALA A C 1
ATOM 1458 O O . ALA A 1 176 ? 9.883 10.856 -10.419 1.00 90.56 176 ALA A O 1
ATOM 1459 N N . VAL A 1 177 ? 9.549 12.215 -8.660 1.00 89.00 177 VAL A N 1
ATOM 1460 C CA . VAL A 1 177 ? 10.441 13.287 -9.124 1.00 89.00 177 VAL A CA 1
ATOM 1461 C C . VAL A 1 177 ? 11.872 12.779 -9.298 1.00 89.00 177 VAL A C 1
ATOM 1463 O O . VAL A 1 177 ? 12.452 12.944 -10.369 1.00 89.00 177 VAL A O 1
ATOM 1466 N N . VAL A 1 178 ? 12.432 12.110 -8.285 1.00 88.25 178 VAL A N 1
ATOM 1467 C CA . VAL A 1 178 ? 13.804 11.580 -8.341 1.00 88.25 178 VAL A CA 1
ATOM 1468 C C . VAL A 1 178 ? 13.955 10.550 -9.458 1.00 88.25 178 VAL A C 1
ATOM 1470 O O . VAL A 1 178 ? 14.945 10.583 -10.184 1.00 88.25 178 VAL A O 1
ATOM 1473 N N . SER A 1 179 ? 12.970 9.666 -9.638 1.00 84.94 179 SER A N 1
ATOM 1474 C CA . SER A 1 179 ? 13.013 8.642 -10.689 1.00 84.94 179 SER A CA 1
ATOM 1475 C C . SER A 1 179 ? 12.945 9.259 -12.083 1.00 84.94 179 SER A C 1
ATOM 1477 O O . SER A 1 179 ? 13.670 8.820 -12.966 1.00 84.94 179 SER A O 1
ATOM 1479 N N . LEU A 1 180 ? 12.119 10.287 -12.294 1.00 83.19 180 LEU A N 1
ATOM 1480 C CA . LEU A 1 180 ? 12.030 10.968 -13.588 1.00 83.19 180 LEU A CA 1
ATOM 1481 C C . LEU A 1 180 ? 13.305 11.762 -13.910 1.00 83.19 180 LEU A C 1
ATOM 1483 O O . LEU A 1 180 ? 13.798 11.668 -15.029 1.00 83.19 180 LEU A O 1
ATOM 1487 N N . ILE A 1 181 ? 13.886 12.466 -12.930 1.00 79.50 181 ILE A N 1
ATOM 1488 C CA . ILE A 1 181 ? 15.167 13.177 -13.104 1.00 79.50 181 ILE A CA 1
ATOM 1489 C C . ILE A 1 181 ? 16.301 12.188 -13.397 1.00 79.50 181 ILE A C 1
ATOM 1491 O O . ILE A 1 181 ? 17.100 12.403 -14.304 1.00 79.50 181 ILE A O 1
ATOM 1495 N N . ALA A 1 182 ? 16.379 11.090 -12.643 1.00 79.25 182 ALA A N 1
ATOM 1496 C CA . ALA A 1 182 ? 17.410 10.080 -12.847 1.00 79.25 182 ALA A CA 1
ATOM 1497 C C . ALA A 1 182 ? 17.257 9.370 -14.201 1.00 79.25 182 ALA A C 1
ATOM 1499 O O . ALA A 1 182 ? 18.259 9.038 -14.832 1.00 79.25 182 ALA A O 1
ATOM 1500 N N . LEU A 1 183 ? 16.019 9.171 -14.665 1.00 75.62 183 LEU A N 1
ATOM 1501 C CA . LEU A 1 183 ? 15.730 8.620 -15.986 1.00 75.62 183 LEU A CA 1
ATOM 1502 C C . LEU A 1 183 ? 16.213 9.554 -17.105 1.00 75.62 183 LEU A C 1
ATOM 1504 O O . LEU A 1 183 ? 16.867 9.088 -18.035 1.00 75.62 183 LEU A O 1
ATOM 1508 N N . ASP A 1 184 ? 15.951 10.855 -16.986 1.00 69.50 184 ASP A N 1
ATOM 1509 C CA . ASP A 1 184 ? 16.409 11.872 -17.940 1.00 69.50 184 ASP A CA 1
ATOM 1510 C C . ASP A 1 184 ? 17.947 11.967 -17.966 1.00 69.50 184 ASP A C 1
ATOM 1512 O O . ASP A 1 184 ? 18.581 11.882 -19.019 1.00 69.50 184 ASP A O 1
ATOM 1516 N N . PHE A 1 185 ? 18.583 11.989 -16.789 1.00 67.88 185 PHE A N 1
ATOM 1517 C CA . PHE A 1 185 ? 20.044 11.980 -16.662 1.00 67.88 185 PHE A CA 1
ATOM 1518 C C . PHE A 1 185 ? 20.688 10.720 -17.255 1.00 67.88 185 PHE A C 1
ATOM 1520 O O . PHE A 1 185 ? 21.756 10.793 -17.872 1.00 67.88 185 PHE A O 1
ATOM 1527 N N . LEU A 1 186 ? 20.049 9.556 -17.089 1.00 66.56 186 LEU A N 1
ATOM 1528 C CA . LEU A 1 186 ? 20.497 8.321 -17.725 1.00 66.56 186 LEU A CA 1
ATOM 1529 C C . LEU A 1 186 ? 20.445 8.437 -19.245 1.00 66.56 186 LEU A C 1
ATOM 1531 O O . LEU A 1 186 ? 21.404 8.024 -19.880 1.00 66.56 186 LEU A O 1
ATOM 1535 N N . GLN A 1 187 ? 19.400 9.027 -19.833 1.00 62.53 187 GLN A N 1
ATOM 1536 C CA . GLN A 1 187 ? 19.299 9.201 -21.287 1.00 62.53 187 GLN A CA 1
ATOM 1537 C C . GLN A 1 187 ? 20.345 10.171 -21.845 1.00 62.53 187 GLN A C 1
ATOM 1539 O O . GLN A 1 187 ? 21.000 9.854 -22.841 1.00 62.53 187 GLN A O 1
ATOM 1544 N N . VAL A 1 188 ? 20.549 11.314 -21.185 1.00 56.59 188 VAL A N 1
ATOM 1545 C CA . VAL A 1 188 ? 21.531 12.330 -21.603 1.00 56.59 188 VAL A CA 1
ATOM 1546 C C . VAL A 1 188 ? 22.956 11.771 -21.562 1.00 56.59 188 VAL A C 1
ATOM 1548 O O . VAL A 1 188 ? 23.726 11.959 -22.502 1.00 56.59 188 VAL A O 1
ATOM 1551 N N . ASN A 1 189 ? 23.302 11.002 -20.526 1.00 53.94 189 ASN A N 1
ATOM 1552 C CA . ASN A 1 189 ? 24.612 10.354 -20.449 1.00 53.94 189 ASN A CA 1
ATOM 1553 C C . ASN A 1 189 ? 24.721 9.087 -21.304 1.00 53.94 189 ASN A C 1
ATOM 1555 O O . ASN A 1 189 ? 25.830 8.685 -21.644 1.00 53.94 189 ASN A O 1
ATOM 1559 N N . HIS A 1 190 ? 23.610 8.457 -21.695 1.00 50.62 190 HIS A N 1
ATOM 1560 C CA . HIS A 1 190 ? 23.627 7.328 -22.629 1.00 50.62 190 HIS A CA 1
ATOM 1561 C C . HIS A 1 190 ? 24.015 7.762 -24.050 1.00 50.62 190 HIS A C 1
ATOM 1563 O O . HIS A 1 190 ? 24.665 6.991 -24.756 1.00 50.62 190 HIS A O 1
ATOM 1569 N N . LEU A 1 191 ? 23.681 8.998 -24.445 1.00 46.00 191 LEU A N 1
ATOM 1570 C CA . LEU A 1 191 ? 24.201 9.641 -25.661 1.00 46.00 191 LEU A CA 1
ATOM 1571 C C . LEU A 1 191 ? 25.728 9.846 -25.599 1.00 46.00 191 LEU A C 1
ATOM 1573 O O . LEU A 1 191 ? 26.392 9.750 -26.624 1.00 46.00 191 LEU A O 1
ATOM 1577 N N . PHE A 1 192 ? 26.298 10.038 -24.404 1.00 39.22 192 PHE A N 1
ATOM 1578 C CA . PHE A 1 192 ? 27.752 10.107 -24.183 1.00 39.22 192 PHE A CA 1
ATOM 1579 C C . PHE A 1 192 ? 28.425 8.723 -24.034 1.00 39.22 192 PHE A C 1
ATOM 1581 O O . PHE A 1 192 ? 29.582 8.556 -24.410 1.00 39.22 192 PHE A O 1
ATOM 1588 N N . ASN A 1 193 ? 27.709 7.709 -23.532 1.00 39.91 193 ASN A N 1
ATOM 1589 C CA . ASN A 1 193 ? 28.231 6.362 -23.239 1.00 39.91 193 ASN A CA 1
ATOM 1590 C C . ASN A 1 193 ? 28.065 5.330 -24.372 1.00 39.91 193 ASN A C 1
ATOM 1592 O O . ASN A 1 193 ? 28.474 4.176 -24.204 1.00 39.91 193 ASN A O 1
ATOM 1596 N N . GLN A 1 194 ? 27.534 5.715 -25.539 1.00 43.22 194 GLN A N 1
ATOM 1597 C CA . GLN A 1 194 ? 27.482 4.844 -26.728 1.00 43.22 194 GLN A CA 1
ATOM 1598 C C . GLN A 1 194 ? 28.867 4.362 -27.212 1.00 43.22 194 GLN A C 1
ATOM 1600 O O . GLN A 1 194 ? 28.935 3.433 -28.010 1.00 43.22 194 GLN A O 1
ATOM 1605 N N . ALA A 1 195 ? 29.968 4.923 -26.701 1.00 40.22 195 ALA A N 1
ATOM 1606 C CA . ALA A 1 195 ? 31.320 4.480 -27.025 1.00 40.22 195 ALA A CA 1
ATOM 1607 C C . ALA A 1 195 ? 31.830 3.265 -26.213 1.00 40.22 195 ALA A C 1
ATOM 1609 O O . ALA A 1 195 ? 32.860 2.716 -26.593 1.00 40.22 195 ALA A O 1
ATOM 1610 N N . ILE A 1 196 ? 31.181 2.835 -25.110 1.00 36.03 196 ILE A N 1
ATOM 1611 C CA . ILE A 1 196 ? 31.805 1.848 -24.187 1.00 36.03 196 ILE A CA 1
ATOM 1612 C C . ILE A 1 196 ? 30.949 0.603 -23.863 1.00 36.03 196 ILE A C 1
ATOM 1614 O O . ILE A 1 196 ? 31.523 -0.427 -23.519 1.00 36.03 196 ILE A O 1
ATOM 1618 N N . PHE A 1 197 ? 29.618 0.588 -24.028 1.00 33.59 197 PHE A N 1
ATOM 1619 C CA . PHE A 1 197 ? 28.825 -0.612 -23.688 1.00 33.59 197 PHE A CA 1
ATOM 1620 C C . PHE A 1 197 ? 27.679 -0.914 -24.668 1.00 33.59 197 PHE A C 1
ATOM 1622 O O . PHE A 1 197 ? 26.567 -0.416 -24.511 1.00 33.59 197 PHE A O 1
ATOM 1629 N N . SER A 1 198 ? 27.929 -1.795 -25.642 1.00 40.41 198 SER A N 1
ATOM 1630 C CA . SER A 1 198 ? 26.938 -2.269 -26.623 1.00 40.41 198 SER A CA 1
ATOM 1631 C C . SER A 1 198 ? 26.148 -3.526 -26.201 1.00 40.41 198 SER A C 1
ATOM 1633 O O . SER A 1 198 ? 25.178 -3.865 -26.868 1.00 40.41 198 SER A O 1
ATOM 1635 N N . GLU A 1 199 ? 26.472 -4.179 -25.072 1.00 41.31 199 GLU A N 1
ATOM 1636 C CA . GLU A 1 199 ? 25.749 -5.374 -24.567 1.00 41.31 199 GLU A CA 1
ATOM 1637 C C . GLU A 1 199 ? 25.039 -5.185 -23.199 1.00 41.31 199 GLU A C 1
ATOM 1639 O O . GLU A 1 199 ? 24.231 -6.021 -22.795 1.00 41.31 199 GLU A O 1
ATOM 1644 N N . SER A 1 200 ? 25.268 -4.087 -22.460 1.00 52.72 200 SER A N 1
ATOM 1645 C CA . SER A 1 200 ? 24.848 -3.946 -21.040 1.00 52.72 200 SER A CA 1
ATOM 1646 C C . SER A 1 200 ? 23.456 -3.337 -20.810 1.00 52.72 200 SER A C 1
ATOM 1648 O O . SER A 1 200 ? 23.026 -3.118 -19.675 1.00 52.72 200 SER A O 1
ATOM 1650 N N . LEU A 1 201 ? 22.727 -3.073 -21.886 1.00 54.06 201 LEU A N 1
ATOM 1651 C CA . LEU A 1 201 ? 21.619 -2.126 -21.906 1.00 54.06 201 LEU A CA 1
ATOM 1652 C C . LEU A 1 201 ? 20.384 -2.665 -21.142 1.00 54.06 201 LEU A C 1
ATOM 1654 O O . LEU A 1 201 ? 19.713 -1.908 -20.451 1.00 54.06 201 LEU A O 1
ATOM 1658 N N . VAL A 1 202 ? 20.112 -3.978 -21.164 1.00 59.09 202 VAL A N 1
ATOM 1659 C CA . VAL A 1 202 ? 19.030 -4.611 -20.366 1.00 59.09 202 VAL A CA 1
ATOM 1660 C C . VAL A 1 202 ? 19.375 -4.668 -18.871 1.00 59.09 202 VAL A C 1
ATOM 1662 O O . VAL A 1 202 ? 18.510 -4.458 -18.020 1.00 59.09 202 VAL A O 1
ATOM 1665 N N . VAL A 1 203 ? 20.646 -4.913 -18.538 1.00 63.22 203 VAL A N 1
ATOM 1666 C CA . VAL A 1 203 ? 21.124 -5.021 -17.149 1.00 63.22 203 VAL A CA 1
ATOM 1667 C C . VAL A 1 203 ? 21.062 -3.664 -16.451 1.00 63.22 203 VAL A C 1
ATOM 1669 O O . VAL A 1 203 ? 20.580 -3.582 -15.321 1.00 63.22 203 VAL A O 1
AT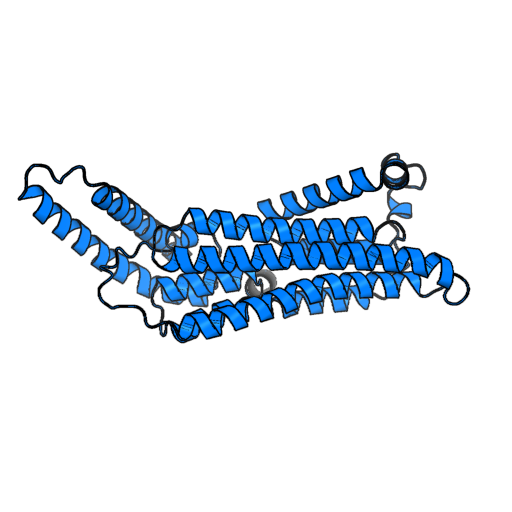OM 1672 N N . THR A 1 204 ? 21.472 -2.588 -17.125 1.00 67.50 204 THR A N 1
ATOM 1673 C CA . THR A 1 204 ? 21.383 -1.218 -16.597 1.00 67.50 204 THR A CA 1
ATOM 1674 C C . THR A 1 204 ? 19.931 -0.768 -16.422 1.00 67.50 204 THR A C 1
ATOM 1676 O O . THR A 1 204 ? 19.589 -0.209 -15.380 1.00 67.50 204 THR A O 1
ATOM 1679 N N . ARG A 1 205 ? 19.043 -1.103 -17.370 1.00 72.38 205 ARG A N 1
ATOM 1680 C CA . ARG A 1 205 ? 17.594 -0.832 -17.293 1.00 72.38 205 ARG A CA 1
ATOM 1681 C C . ARG A 1 205 ? 16.911 -1.534 -16.117 1.00 72.38 205 ARG A C 1
ATOM 1683 O O . ARG A 1 205 ? 16.214 -0.892 -15.332 1.00 72.38 205 ARG A O 1
ATOM 1690 N N . GLY A 1 206 ? 17.112 -2.846 -15.984 1.00 74.50 206 GLY A N 1
ATOM 1691 C CA . GLY A 1 206 ? 16.540 -3.632 -14.887 1.00 74.50 206 GLY A CA 1
ATOM 1692 C C . GLY A 1 206 ? 17.053 -3.168 -13.522 1.00 74.50 206 GLY A C 1
ATOM 1693 O O . GLY A 1 206 ? 16.274 -3.038 -12.580 1.00 74.50 206 GLY A O 1
ATOM 1694 N N . SER A 1 207 ? 18.344 -2.832 -13.442 1.00 75.31 207 SER A N 1
ATOM 1695 C CA . SER A 1 207 ? 18.964 -2.281 -12.229 1.00 75.31 207 SER A CA 1
ATOM 1696 C C . SER A 1 207 ? 18.389 -0.913 -11.859 1.00 75.31 207 SER A C 1
ATOM 1698 O O . SER A 1 207 ? 18.155 -0.648 -10.682 1.00 75.31 207 SER A O 1
ATOM 1700 N N . PHE A 1 208 ? 18.097 -0.061 -12.847 1.00 80.75 208 PHE A N 1
ATOM 1701 C CA . PHE A 1 208 ? 17.431 1.217 -12.609 1.00 80.75 208 PHE A CA 1
ATOM 1702 C C . PHE A 1 208 ? 16.015 1.035 -12.060 1.00 80.75 208 PHE A C 1
ATOM 1704 O O . PHE A 1 208 ? 15.676 1.621 -11.034 1.00 80.75 208 PHE A O 1
ATOM 1711 N N . LEU A 1 209 ? 15.187 0.196 -12.692 1.00 84.19 209 LEU A N 1
ATOM 1712 C CA . LEU A 1 209 ? 13.822 -0.028 -12.207 1.00 84.19 209 LEU A CA 1
ATOM 1713 C C . LEU A 1 209 ? 13.823 -0.673 -10.810 1.00 84.19 209 LEU A C 1
ATOM 1715 O O . LEU A 1 209 ? 13.001 -0.321 -9.962 1.00 84.19 209 LEU A O 1
ATOM 1719 N N . LEU A 1 210 ? 14.778 -1.571 -10.541 1.00 86.12 210 LEU A N 1
ATOM 1720 C CA . LEU A 1 210 ? 15.004 -2.127 -9.206 1.00 86.12 210 LEU A CA 1
ATOM 1721 C C . LEU A 1 210 ? 15.343 -1.025 -8.199 1.00 86.12 210 LEU A C 1
ATOM 1723 O O . LEU A 1 210 ? 14.779 -1.017 -7.107 1.00 86.12 210 LEU A O 1
ATOM 1727 N N . ALA A 1 211 ? 16.203 -0.074 -8.573 1.00 84.88 211 ALA A N 1
ATOM 1728 C CA . ALA A 1 211 ? 16.528 1.073 -7.735 1.00 84.88 211 ALA A CA 1
ATOM 1729 C C . ALA A 1 211 ? 15.298 1.955 -7.459 1.00 84.88 211 ALA A C 1
ATOM 1731 O O . ALA A 1 211 ? 15.124 2.384 -6.323 1.00 84.88 211 ALA A O 1
ATOM 1732 N N . VAL A 1 212 ? 14.408 2.166 -8.438 1.00 88.56 212 VAL A N 1
ATOM 1733 C CA . VAL A 1 212 ? 13.143 2.908 -8.250 1.00 88.56 212 VAL A CA 1
ATOM 1734 C C . VAL A 1 212 ? 12.236 2.218 -7.224 1.00 88.56 212 VAL A C 1
ATOM 1736 O O . VAL A 1 212 ? 11.781 2.852 -6.270 1.00 88.56 212 VAL A O 1
ATOM 1739 N N . VAL A 1 213 ? 12.003 0.910 -7.378 1.00 90.75 213 VAL A N 1
ATOM 1740 C CA . VAL A 1 213 ? 11.194 0.112 -6.435 1.00 90.75 213 VAL A CA 1
ATOM 1741 C C . VAL A 1 213 ? 11.821 0.106 -5.041 1.00 90.75 213 VAL A C 1
ATOM 1743 O O . VAL A 1 213 ? 11.132 0.308 -4.038 1.00 90.75 213 VAL A O 1
ATOM 1746 N N . PHE A 1 214 ? 13.138 -0.086 -4.965 1.00 90.00 214 PHE A N 1
ATOM 1747 C CA . PHE A 1 214 ? 13.871 -0.073 -3.706 1.00 90.00 214 PHE A CA 1
ATOM 1748 C C . PHE A 1 214 ? 13.786 1.289 -3.013 1.00 90.00 214 PHE A C 1
ATOM 1750 O O . PHE A 1 214 ? 13.489 1.347 -1.821 1.00 90.00 214 PHE A O 1
ATOM 1757 N N . LEU A 1 215 ? 13.968 2.383 -3.758 1.00 89.56 215 LEU A N 1
ATOM 1758 C CA . LEU A 1 215 ? 13.868 3.747 -3.248 1.00 89.56 215 LEU A CA 1
ATOM 1759 C C . LEU A 1 215 ? 12.481 4.019 -2.657 1.00 89.56 215 LEU A C 1
ATOM 1761 O O . LEU A 1 215 ? 12.392 4.572 -1.561 1.00 89.56 215 LEU A O 1
ATOM 1765 N N . PHE A 1 216 ? 11.412 3.583 -3.332 1.00 90.88 216 PHE A N 1
ATOM 1766 C CA . PHE A 1 216 ? 10.046 3.735 -2.829 1.00 90.88 216 PHE A CA 1
ATOM 1767 C C . PHE A 1 216 ? 9.870 3.066 -1.459 1.00 90.88 216 PHE A C 1
ATOM 1769 O O . PHE A 1 216 ? 9.392 3.688 -0.504 1.00 90.88 216 PHE A O 1
ATOM 1776 N N . HIS A 1 217 ? 10.277 1.799 -1.340 1.00 90.88 217 HIS A N 1
ATOM 1777 C CA . HIS A 1 217 ? 10.137 1.039 -0.097 1.00 90.88 217 HIS A CA 1
ATOM 1778 C C . HIS A 1 217 ? 11.056 1.552 1.014 1.00 90.88 217 HIS A C 1
ATOM 1780 O O . HIS A 1 217 ? 10.615 1.641 2.162 1.00 90.88 217 HIS A O 1
ATOM 1786 N N . LEU A 1 218 ? 12.293 1.936 0.685 1.00 90.81 218 LEU A N 1
ATOM 1787 C CA . LEU A 1 218 ? 13.256 2.480 1.637 1.00 90.81 218 LEU A CA 1
ATOM 1788 C C . LEU A 1 218 ? 12.772 3.811 2.218 1.00 90.81 218 LEU A C 1
ATOM 1790 O O . LEU A 1 218 ? 12.692 3.948 3.437 1.00 90.81 218 LEU A O 1
ATOM 1794 N N . LEU A 1 219 ? 12.400 4.773 1.366 1.00 92.88 219 LEU A N 1
ATOM 1795 C CA . LEU A 1 219 ? 11.894 6.070 1.820 1.00 92.88 219 LEU A CA 1
ATOM 1796 C C . LEU A 1 219 ? 10.604 5.906 2.624 1.00 92.88 219 LEU A C 1
ATOM 1798 O O . LEU A 1 219 ? 10.481 6.485 3.702 1.00 92.88 219 LEU A O 1
ATOM 1802 N N . SER A 1 220 ? 9.682 5.055 2.162 1.00 91.25 220 SER A N 1
ATOM 1803 C CA . SER A 1 220 ? 8.445 4.759 2.895 1.00 91.25 220 SER A CA 1
ATOM 1804 C C . SER A 1 220 ? 8.732 4.180 4.278 1.00 91.25 220 SER A C 1
ATOM 1806 O O . SER A 1 220 ? 8.049 4.513 5.243 1.00 91.25 220 SER A O 1
ATOM 1808 N N . HIS A 1 221 ? 9.734 3.309 4.397 1.00 92.12 221 HIS A N 1
ATOM 1809 C CA . HIS A 1 221 ? 10.137 2.737 5.675 1.00 92.12 221 HIS A CA 1
ATOM 1810 C C . HIS A 1 221 ? 10.759 3.786 6.604 1.00 92.12 221 HIS A C 1
ATOM 1812 O O . HIS A 1 221 ? 10.316 3.927 7.743 1.00 92.12 221 HIS A O 1
ATOM 1818 N N . VAL A 1 222 ? 11.728 4.563 6.113 1.00 92.94 222 VAL A N 1
ATOM 1819 C CA . VAL A 1 222 ? 12.407 5.602 6.900 1.00 92.94 222 VAL A CA 1
ATOM 1820 C C . VAL A 1 222 ? 11.410 6.641 7.407 1.00 92.94 222 VAL A C 1
ATOM 1822 O O . VAL A 1 222 ? 11.387 6.922 8.602 1.00 92.94 222 VAL A O 1
ATOM 1825 N N . PHE A 1 223 ? 10.543 7.166 6.538 1.00 93.06 223 PHE A N 1
ATOM 1826 C CA . PHE A 1 223 ? 9.572 8.196 6.915 1.00 93.06 223 PHE A CA 1
ATOM 1827 C C . PHE A 1 223 ? 8.590 7.695 7.980 1.00 93.06 223 PHE A C 1
ATOM 1829 O O . PHE A 1 223 ? 8.338 8.404 8.955 1.00 93.06 223 PHE A O 1
ATOM 1836 N N . LEU A 1 224 ? 8.073 6.467 7.840 1.00 91.31 224 LEU A N 1
ATOM 1837 C CA . LEU A 1 224 ? 7.173 5.885 8.839 1.00 91.31 224 LEU A CA 1
ATOM 1838 C C . LEU A 1 224 ? 7.878 5.619 10.170 1.00 91.31 224 LEU A C 1
ATOM 1840 O O . LEU A 1 224 ? 7.303 5.910 11.213 1.00 91.31 224 LEU A O 1
ATOM 1844 N N . CYS A 1 225 ? 9.112 5.113 10.159 1.00 91.19 225 CYS A N 1
ATOM 1845 C CA . CYS A 1 225 ? 9.880 4.871 11.381 1.00 91.19 225 CYS A CA 1
ATOM 1846 C C . CYS A 1 225 ? 10.232 6.168 12.115 1.00 91.19 225 CYS A C 1
ATOM 1848 O O . CYS A 1 225 ? 10.066 6.242 13.332 1.00 91.19 225 CYS A O 1
ATOM 1850 N N . VAL A 1 226 ? 10.677 7.196 11.386 1.00 92.19 226 VAL A N 1
ATOM 1851 C CA . VAL A 1 226 ? 10.979 8.518 11.953 1.00 92.19 226 VAL A CA 1
ATOM 1852 C C . VAL A 1 226 ? 9.720 9.115 12.575 1.00 92.19 226 VAL A C 1
ATOM 1854 O O . VAL A 1 226 ? 9.730 9.495 13.744 1.00 92.19 226 VAL A O 1
ATOM 1857 N N . TRP A 1 227 ? 8.609 9.131 11.836 1.00 93.19 227 TRP A N 1
ATOM 1858 C CA . TRP A 1 227 ? 7.337 9.616 12.363 1.00 93.19 227 TRP A CA 1
ATOM 1859 C C . TRP A 1 227 ? 6.865 8.803 13.575 1.00 93.19 227 TRP A C 1
ATOM 1861 O O . TRP A 1 227 ? 6.518 9.386 14.598 1.00 93.19 227 TRP A O 1
ATOM 1871 N N . GLY A 1 228 ? 6.894 7.471 13.500 1.00 87.31 228 GLY A N 1
ATOM 1872 C CA . GLY A 1 228 ? 6.440 6.587 14.572 1.00 87.31 228 GLY A CA 1
ATOM 1873 C C . GLY A 1 228 ? 7.253 6.734 15.856 1.00 87.31 228 GLY A C 1
ATOM 1874 O O . GLY A 1 228 ? 6.689 6.687 16.951 1.00 87.31 228 GLY A O 1
ATOM 1875 N N . HIS A 1 229 ? 8.561 6.981 15.732 1.00 86.94 229 HIS A N 1
ATOM 1876 C CA . HIS A 1 229 ? 9.435 7.28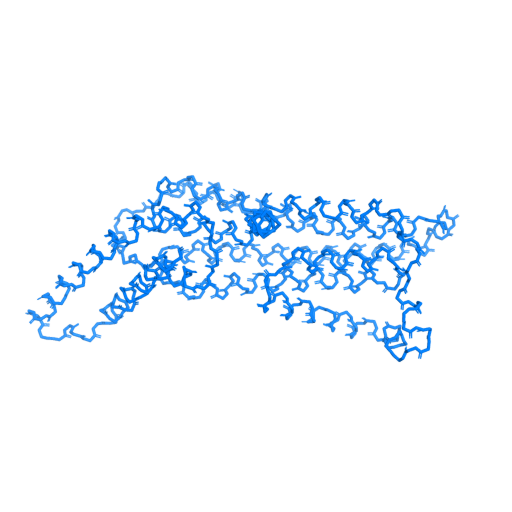8 16.861 1.00 86.94 229 HIS A CA 1
ATOM 1877 C C . HIS A 1 229 ? 8.977 8.547 17.610 1.00 86.94 229 HIS A C 1
ATOM 1879 O O . HIS A 1 229 ? 8.807 8.497 18.828 1.00 86.94 229 HIS A O 1
ATOM 1885 N N . PHE A 1 230 ? 8.728 9.649 16.895 1.00 87.56 230 PHE A N 1
ATOM 1886 C CA . PHE A 1 230 ? 8.270 10.900 17.508 1.00 87.56 230 PHE A CA 1
ATOM 1887 C C . PHE A 1 230 ? 6.816 10.828 17.980 1.00 87.56 230 PHE A C 1
ATOM 1889 O O . PHE A 1 230 ? 6.501 11.317 19.061 1.00 87.56 230 PHE A O 1
ATOM 1896 N N . TYR A 1 231 ? 5.937 10.166 17.224 1.00 84.44 231 TYR A N 1
ATOM 1897 C CA . TYR A 1 231 ? 4.533 9.989 17.595 1.00 84.44 231 TYR A CA 1
ATOM 1898 C C . TYR A 1 231 ? 4.390 9.264 18.938 1.00 84.44 231 TYR A C 1
ATOM 1900 O O . TYR A 1 231 ? 3.576 9.656 19.769 1.00 84.44 231 TYR A O 1
ATOM 1908 N N . TYR A 1 232 ? 5.224 8.251 19.192 1.00 78.00 232 TYR A N 1
ATOM 1909 C CA . TYR A 1 232 ? 5.222 7.522 20.462 1.00 78.00 232 TYR A CA 1
ATOM 1910 C C . TYR A 1 232 ? 5.649 8.378 21.669 1.00 78.00 232 TYR A C 1
ATOM 1912 O O . TYR A 1 232 ? 5.252 8.089 22.796 1.00 78.00 232 TYR A O 1
ATOM 1920 N N . GLN A 1 233 ? 6.455 9.422 21.462 1.00 79.19 233 GLN A N 1
ATOM 1921 C CA . GLN A 1 233 ? 6.914 10.297 22.548 1.00 79.19 233 GLN A CA 1
ATOM 1922 C C . GLN A 1 233 ? 5.840 11.292 23.008 1.00 79.19 233 GLN A C 1
ATOM 1924 O O . GLN A 1 233 ? 5.953 11.859 24.097 1.00 79.19 233 GLN A O 1
ATOM 1929 N N . ILE A 1 234 ? 4.788 11.496 22.211 1.00 76.50 234 ILE A N 1
ATOM 1930 C CA . ILE A 1 234 ? 3.690 12.402 22.546 1.00 76.50 234 ILE A CA 1
ATOM 1931 C C . ILE A 1 234 ? 2.836 11.756 23.644 1.00 76.50 234 ILE A C 1
ATOM 1933 O O . ILE A 1 234 ? 2.194 10.726 23.434 1.00 76.50 234 ILE A O 1
ATOM 1937 N N . LYS A 1 235 ? 2.795 12.375 24.829 1.00 56.56 235 LYS A N 1
ATOM 1938 C CA . LYS A 1 235 ? 1.865 11.981 25.895 1.00 56.56 235 LYS A CA 1
ATOM 1939 C C . LYS A 1 235 ? 0.444 12.352 25.471 1.00 56.56 235 LYS A C 1
ATOM 1941 O O . LYS A 1 235 ? 0.144 13.526 25.294 1.00 56.56 235 LYS A O 1
ATOM 1946 N N . THR A 1 236 ? -0.430 11.364 25.307 1.00 57.94 236 THR A N 1
ATOM 1947 C CA . THR A 1 236 ? -1.861 11.610 25.091 1.00 57.94 236 THR A CA 1
ATOM 1948 C C . THR A 1 236 ? -2.562 11.849 26.422 1.00 57.94 236 THR A C 1
ATOM 1950 O O . THR A 1 236 ? -2.471 10.996 27.308 1.00 57.94 236 THR A O 1
ATOM 1953 N N . ASP A 1 237 ? -3.277 12.968 26.540 1.00 35.47 237 ASP A N 1
ATOM 1954 C CA . ASP A 1 237 ? -4.085 13.292 27.717 1.00 35.47 237 ASP A CA 1
ATOM 1955 C C . ASP A 1 237 ? -5.221 12.264 27.922 1.00 35.47 237 ASP A C 1
ATOM 1957 O O . ASP A 1 237 ? -5.855 11.837 26.950 1.00 35.47 237 ASP A O 1
ATOM 1961 N N . PRO A 1 238 ? -5.510 11.852 29.170 1.00 38.62 238 PRO A N 1
ATOM 1962 C CA . PRO A 1 238 ? -6.556 10.877 29.487 1.00 38.62 238 PRO A CA 1
ATOM 1963 C C . PRO A 1 238 ? -7.987 11.443 29.400 1.00 38.62 238 PRO A C 1
ATOM 1965 O O . PRO A 1 238 ? -8.939 10.684 29.560 1.00 38.62 238 PRO A O 1
ATOM 1968 N N . ALA A 1 239 ? -8.149 12.750 29.154 1.00 36.44 239 ALA A N 1
ATOM 1969 C CA . ALA A 1 239 ? -9.440 13.447 29.151 1.00 36.44 239 ALA A CA 1
ATOM 1970 C C . ALA A 1 239 ? -10.251 13.301 27.845 1.00 36.44 239 ALA A C 1
ATOM 1972 O O . ALA A 1 239 ? -11.422 13.682 27.808 1.00 36.44 239 ALA A O 1
ATOM 1973 N N . ASP A 1 240 ? -9.672 12.719 26.789 1.00 39.97 240 ASP A N 1
ATOM 1974 C CA . ASP A 1 240 ? -10.400 12.396 25.559 1.00 39.97 240 ASP A CA 1
ATOM 1975 C C . ASP A 1 240 ? -11.391 11.252 25.836 1.00 39.97 240 ASP A C 1
ATOM 1977 O O . ASP A 1 240 ? -11.041 10.076 25.709 1.00 39.97 240 ASP A O 1
ATOM 1981 N N . LEU A 1 241 ? -12.631 11.580 26.214 1.00 33.28 241 LEU A N 1
ATOM 1982 C CA . LEU A 1 241 ? -13.761 10.645 26.235 1.00 33.28 241 LEU A CA 1
ATOM 1983 C C . LEU A 1 241 ? -13.840 9.948 24.869 1.00 33.28 241 LEU A C 1
ATOM 1985 O O . LEU A 1 241 ? -14.225 10.578 23.878 1.00 33.28 241 LEU A O 1
ATOM 1989 N N . PRO A 1 242 ? -13.456 8.667 24.753 1.00 45.72 242 PRO A N 1
ATOM 1990 C CA . PRO A 1 242 ? -13.186 8.124 23.449 1.00 45.72 242 PRO A CA 1
ATOM 1991 C C . PRO A 1 242 ? -14.471 7.484 22.968 1.00 45.72 242 PRO A C 1
ATOM 1993 O O . PRO A 1 242 ? -14.807 6.354 23.336 1.00 45.72 242 PRO A O 1
ATOM 1996 N N . ILE A 1 243 ? -15.182 8.191 22.099 1.00 41.72 243 ILE A N 1
ATOM 1997 C CA . ILE A 1 243 ? -16.052 7.478 21.183 1.00 41.72 243 ILE A CA 1
ATOM 1998 C C . ILE A 1 243 ? -15.121 6.713 20.232 1.00 41.72 243 ILE A C 1
ATOM 2000 O O . ILE A 1 243 ? -14.617 7.237 19.239 1.00 41.72 243 ILE A O 1
ATOM 2004 N N . TYR A 1 244 ? -14.770 5.492 20.639 1.00 50.12 244 TYR A N 1
ATOM 2005 C CA . TYR A 1 244 ? -13.989 4.559 19.843 1.00 50.12 244 TYR A CA 1
ATOM 2006 C C . TYR A 1 244 ? -14.898 4.026 18.743 1.00 50.12 244 TYR A C 1
ATOM 2008 O O . TYR A 1 244 ? -15.734 3.160 18.990 1.00 50.12 244 TYR A O 1
ATOM 2016 N N . TYR A 1 245 ? -14.733 4.570 17.545 1.00 54.22 245 TYR A N 1
ATOM 2017 C CA . TYR A 1 245 ? -15.248 3.960 16.327 1.00 54.22 245 TYR A CA 1
ATOM 2018 C C . TYR A 1 245 ? -14.182 3.030 15.761 1.00 54.22 245 TYR A C 1
ATOM 2020 O O . TYR A 1 245 ? -12.991 3.341 15.848 1.00 54.22 245 TYR A O 1
ATOM 2028 N N . SER A 1 246 ? -14.589 1.878 15.250 1.00 59.66 246 SER A N 1
ATOM 2029 C CA . SER A 1 246 ? -13.675 0.790 14.965 1.00 59.66 246 SER A CA 1
ATOM 2030 C C . SER A 1 246 ? -13.411 0.637 13.467 1.00 59.66 246 SER A C 1
ATOM 2032 O O . SER A 1 246 ? -14.174 1.028 12.586 1.00 59.66 246 SER A O 1
ATOM 2034 N N . THR A 1 247 ? -12.275 0.034 13.158 1.00 70.62 247 THR A N 1
ATOM 2035 C CA . THR A 1 247 ? -11.894 -0.487 11.844 1.00 70.62 247 THR A CA 1
ATOM 2036 C C . THR A 1 247 ? -12.732 -1.719 11.444 1.00 70.62 247 THR A C 1
ATOM 2038 O O . THR A 1 247 ? -12.368 -2.451 10.525 1.00 70.62 247 THR A O 1
ATOM 2041 N N . ALA A 1 248 ? -13.884 -1.962 12.084 1.00 76.00 248 ALA A N 1
ATOM 2042 C CA . ALA A 1 248 ? -14.780 -3.093 11.848 1.00 76.00 248 ALA A CA 1
ATOM 2043 C C . ALA A 1 248 ? -15.224 -3.216 10.386 1.00 76.00 248 ALA A C 1
ATOM 2045 O O . ALA A 1 248 ? -15.190 -4.308 9.820 1.00 76.00 248 ALA A O 1
ATOM 2046 N N . ASN A 1 249 ? -15.557 -2.104 9.724 1.00 78.31 249 ASN A N 1
ATOM 2047 C CA . ASN A 1 249 ? -15.926 -2.118 8.302 1.00 78.31 249 ASN A CA 1
ATOM 2048 C C . ASN A 1 249 ? -14.785 -2.675 7.419 1.00 78.31 249 ASN A C 1
ATOM 2050 O O . ASN A 1 249 ? -15.005 -3.256 6.361 1.00 78.31 249 ASN A O 1
ATOM 2054 N N . TRP A 1 250 ? -13.530 -2.593 7.857 1.00 81.19 250 TRP A N 1
ATOM 2055 C CA . TRP A 1 250 ? -12.404 -3.137 7.095 1.00 81.19 250 TRP A CA 1
ATOM 2056 C C . TRP A 1 250 ? -12.318 -4.651 7.167 1.00 81.19 250 TRP A C 1
ATOM 2058 O O . TRP A 1 250 ? -11.910 -5.282 6.190 1.00 81.19 250 TRP A O 1
ATOM 2068 N N . ILE A 1 251 ? -12.797 -5.246 8.263 1.00 82.44 251 ILE A N 1
ATOM 2069 C CA . ILE A 1 251 ? -12.989 -6.695 8.363 1.00 82.44 251 ILE A CA 1
ATOM 2070 C C . ILE A 1 251 ? -13.915 -7.174 7.242 1.00 82.44 251 ILE A C 1
ATOM 2072 O O . ILE A 1 251 ? -13.696 -8.252 6.695 1.00 82.44 251 ILE A O 1
ATOM 2076 N N . LEU A 1 252 ? -14.898 -6.361 6.838 1.00 80.19 252 LEU A N 1
ATOM 2077 C CA . LEU A 1 252 ? -15.837 -6.650 5.749 1.00 80.19 252 LEU A CA 1
ATOM 2078 C C . LEU A 1 252 ? -15.267 -6.431 4.349 1.00 80.19 252 LEU A C 1
ATOM 2080 O O . LEU A 1 252 ? -15.736 -7.072 3.409 1.00 80.19 252 LEU A O 1
ATOM 2084 N N . ARG A 1 253 ? -14.204 -5.641 4.201 1.00 78.69 253 ARG A N 1
ATOM 2085 C CA . ARG A 1 253 ? -13.625 -5.303 2.892 1.00 78.69 253 ARG A CA 1
ATOM 2086 C C . ARG A 1 253 ? -12.359 -6.085 2.545 1.00 78.69 253 ARG A C 1
ATOM 2088 O O . ARG A 1 253 ? -12.057 -6.233 1.359 1.00 78.69 253 ARG A O 1
ATOM 2095 N N . PHE A 1 254 ? -11.628 -6.595 3.541 1.00 76.50 254 PHE A N 1
ATOM 2096 C CA . PHE A 1 254 ? -10.303 -7.190 3.329 1.00 76.50 254 PHE A CA 1
ATOM 2097 C C . PHE A 1 254 ? -10.176 -8.623 3.824 1.00 76.50 254 PHE A C 1
ATOM 2099 O O . PHE A 1 254 ? -10.781 -9.043 4.808 1.00 76.50 254 PHE A O 1
ATOM 2106 N N . SER A 1 255 ? -9.347 -9.387 3.115 1.00 75.31 255 SER A N 1
ATOM 2107 C CA . SER A 1 255 ? -8.873 -10.687 3.573 1.00 75.31 255 SER A CA 1
ATOM 2108 C C . SER A 1 255 ? -7.727 -10.485 4.562 1.00 75.31 255 SER A C 1
ATOM 2110 O O . SER A 1 255 ? -6.654 -10.019 4.178 1.00 75.31 255 SER A O 1
ATOM 2112 N N . MET A 1 256 ? -7.953 -10.852 5.819 1.00 79.19 256 MET A N 1
ATOM 2113 C CA . MET A 1 256 ? -6.942 -10.812 6.880 1.00 79.19 256 MET A CA 1
ATOM 2114 C C . MET A 1 256 ? -6.249 -12.160 7.057 1.00 79.19 256 MET A C 1
ATOM 2116 O O . MET A 1 256 ? -6.704 -13.178 6.536 1.00 79.19 256 MET A O 1
ATOM 2120 N N . SER A 1 257 ? -5.136 -12.179 7.789 1.00 80.25 257 SER A N 1
ATOM 2121 C CA . SER A 1 257 ? -4.385 -13.398 8.100 1.00 80.25 257 SER A CA 1
ATOM 2122 C C . SER A 1 257 ? -5.205 -14.317 8.991 1.00 80.25 257 SER A C 1
ATOM 2124 O O . SER A 1 257 ? -5.946 -13.846 9.850 1.00 80.25 257 SER A O 1
ATOM 2126 N N . TYR A 1 258 ? -5.074 -15.634 8.806 1.00 79.00 258 TYR A N 1
ATOM 2127 C CA . TYR A 1 258 ? -5.756 -16.613 9.659 1.00 79.00 258 TYR A CA 1
ATOM 2128 C C . TYR A 1 258 ? -5.465 -16.372 11.143 1.00 79.00 258 TYR A C 1
ATOM 2130 O O . TYR A 1 258 ? -6.360 -16.475 11.979 1.00 79.00 258 TYR A O 1
ATOM 2138 N N . HIS A 1 259 ? -4.230 -15.973 11.462 1.00 82.12 259 HIS A N 1
ATOM 2139 C CA . HIS A 1 259 ? -3.846 -15.608 12.817 1.00 82.12 259 HIS A CA 1
ATOM 2140 C C . HIS A 1 259 ? -4.656 -14.415 13.343 1.00 82.12 259 HIS A C 1
ATOM 2142 O O . HIS A 1 259 ? -5.313 -14.542 14.376 1.00 82.12 259 HIS A O 1
ATOM 2148 N N . LEU A 1 260 ? -4.698 -13.295 12.612 1.00 84.19 260 LEU A N 1
ATOM 2149 C CA . LEU A 1 260 ? -5.495 -12.137 13.019 1.00 84.19 260 LEU A CA 1
ATOM 2150 C C . LEU A 1 260 ? -6.990 -12.475 13.096 1.00 84.19 260 LEU A C 1
ATOM 2152 O O . LEU A 1 260 ? -7.642 -12.119 14.072 1.00 84.19 260 LEU A O 1
ATOM 2156 N N . GLN A 1 261 ? -7.524 -13.224 12.128 1.00 85.88 261 GLN A N 1
ATOM 2157 C CA . GLN A 1 261 ? -8.915 -13.685 12.148 1.00 85.88 261 GLN A CA 1
ATOM 2158 C C . GLN A 1 261 ? -9.226 -14.501 13.409 1.00 85.88 261 GLN A C 1
ATOM 2160 O O . GLN A 1 261 ? -10.252 -14.273 14.044 1.00 85.88 261 GLN A O 1
ATOM 2165 N N . SER A 1 262 ? -8.337 -15.417 13.807 1.00 86.06 262 SER A N 1
ATOM 2166 C CA . SER A 1 262 ? -8.517 -16.239 15.009 1.00 86.06 262 SER A CA 1
ATOM 2167 C C . SER A 1 262 ? -8.557 -15.410 16.295 1.00 86.06 262 SER A C 1
ATOM 2169 O O . SER A 1 262 ? -9.304 -15.735 17.219 1.00 86.06 262 SER A O 1
ATOM 2171 N N . ILE A 1 263 ? -7.792 -14.315 16.346 1.00 87.25 263 ILE A N 1
ATOM 2172 C CA . ILE A 1 263 ? -7.796 -13.399 17.485 1.00 87.25 263 ILE A CA 1
ATOM 2173 C C . ILE A 1 263 ? -9.062 -12.539 17.469 1.00 87.25 263 ILE A C 1
ATOM 2175 O O . ILE A 1 263 ? -9.748 -12.431 18.484 1.00 87.25 263 ILE A O 1
ATOM 2179 N N . LEU A 1 264 ? -9.427 -11.982 16.312 1.00 87.31 264 LEU A N 1
ATOM 2180 C CA . LEU A 1 264 ? -10.627 -11.158 16.163 1.00 87.31 264 LEU A CA 1
ATOM 2181 C C . LEU A 1 264 ? -11.912 -11.941 16.457 1.00 87.31 264 LEU A C 1
ATOM 2183 O O . LEU A 1 264 ? -12.804 -11.387 17.089 1.00 87.31 264 LEU A O 1
ATOM 2187 N N . LYS A 1 265 ? -11.979 -13.239 16.125 1.00 88.69 265 LYS A N 1
ATOM 2188 C CA . LYS A 1 265 ? -13.084 -14.133 16.529 1.00 88.69 265 LYS A CA 1
ATOM 2189 C C . LYS A 1 265 ? -13.333 -14.136 18.044 1.00 88.69 265 LYS A C 1
ATOM 2191 O O . LYS A 1 265 ? -14.458 -14.370 18.467 1.00 88.69 265 LYS A O 1
ATOM 2196 N N . LYS A 1 266 ? -12.305 -13.875 18.860 1.00 88.62 266 LYS A N 1
ATOM 2197 C CA . LYS A 1 266 ? -12.414 -13.798 20.327 1.00 88.62 266 LYS A CA 1
ATOM 2198 C C . LYS A 1 266 ? -12.695 -12.378 20.820 1.00 88.62 266 LYS A C 1
ATOM 2200 O O . LYS A 1 266 ? -13.439 -12.203 21.775 1.00 88.62 266 LYS A O 1
ATOM 2205 N N . VAL A 1 267 ? -12.099 -11.369 20.182 1.00 86.69 267 VAL A N 1
ATOM 2206 C CA . VAL A 1 267 ? -12.152 -9.969 20.644 1.00 86.69 267 VAL A CA 1
ATOM 2207 C C . VAL A 1 267 ? -13.417 -9.241 20.179 1.00 86.69 267 VAL A C 1
ATOM 2209 O O . VAL A 1 267 ? -13.999 -8.481 20.951 1.00 86.69 267 VAL A O 1
ATOM 2212 N N . VAL A 1 268 ? -13.866 -9.472 18.942 1.00 86.38 268 VAL A N 1
ATOM 2213 C CA . VAL A 1 268 ? -15.022 -8.775 18.349 1.00 86.38 268 VAL A CA 1
ATOM 2214 C C . VAL A 1 268 ? -16.318 -9.014 19.143 1.00 86.38 268 VAL A C 1
ATOM 2216 O O . VAL A 1 268 ? -17.000 -8.027 19.416 1.00 86.38 268 VAL A O 1
ATOM 2219 N N . PRO A 1 269 ? -16.663 -10.242 19.593 1.00 87.69 269 PRO A N 1
ATOM 2220 C CA . PRO A 1 269 ? -17.868 -10.461 20.401 1.00 87.69 269 PRO A CA 1
ATOM 2221 C C . PRO A 1 269 ? -17.889 -9.654 21.707 1.00 87.69 269 PRO A C 1
ATOM 2223 O O . PRO A 1 269 ? -18.903 -9.044 22.033 1.00 87.69 269 PRO A O 1
ATOM 2226 N N . ILE A 1 270 ? -16.750 -9.575 22.404 1.00 86.31 270 ILE A N 1
ATOM 2227 C CA . ILE A 1 270 ? -16.607 -8.804 23.651 1.00 86.31 270 ILE A CA 1
ATOM 2228 C C . ILE A 1 270 ? -16.819 -7.308 23.383 1.00 86.31 270 ILE A C 1
ATOM 2230 O O . ILE A 1 270 ? -17.438 -6.595 24.173 1.00 86.31 270 ILE A O 1
ATOM 2234 N N . GLN A 1 271 ? -16.316 -6.811 22.248 1.00 83.06 271 GLN A N 1
ATOM 2235 C CA . GLN A 1 271 ? -16.552 -5.426 21.853 1.00 83.06 271 GLN A CA 1
ATOM 2236 C C . GLN A 1 271 ? -18.016 -5.160 21.500 1.00 83.06 271 GLN A C 1
ATOM 2238 O O . GLN A 1 271 ? -18.520 -4.107 21.880 1.00 83.06 271 GLN A O 1
ATOM 2243 N N . ILE A 1 272 ? -18.704 -6.094 20.832 1.00 85.25 272 ILE A N 1
ATOM 2244 C CA . ILE A 1 272 ? -20.143 -5.979 20.544 1.00 85.25 272 ILE A CA 1
ATOM 2245 C C . ILE A 1 272 ? -20.937 -5.844 21.843 1.00 85.25 272 ILE A C 1
ATOM 2247 O O . ILE A 1 272 ? -21.764 -4.942 21.943 1.00 85.25 272 ILE A O 1
ATOM 2251 N N . GLU A 1 273 ? -20.667 -6.696 22.834 1.00 85.25 273 GLU A N 1
ATOM 2252 C CA . GLU A 1 273 ? -21.339 -6.661 24.137 1.00 85.25 273 GLU A CA 1
ATOM 2253 C C . GLU A 1 273 ? -21.147 -5.297 24.809 1.00 85.25 273 GLU A C 1
ATOM 2255 O O . GLU A 1 273 ? -22.115 -4.569 25.041 1.00 85.25 273 GLU A O 1
ATOM 2260 N N . LYS A 1 274 ? -19.894 -4.861 24.968 1.00 82.31 274 LYS A N 1
ATOM 2261 C CA . LYS A 1 274 ? -19.570 -3.564 25.573 1.00 82.31 274 LYS A CA 1
ATOM 2262 C C . LYS A 1 274 ? -20.180 -2.376 24.820 1.00 82.31 274 LYS A C 1
ATOM 2264 O O . LYS A 1 274 ? -20.621 -1.406 25.437 1.00 82.31 274 LYS A O 1
ATOM 2269 N N . HIS A 1 275 ? -20.177 -2.407 23.487 1.00 78.88 275 HIS A N 1
ATOM 2270 C CA . HIS A 1 275 ? -20.748 -1.326 22.684 1.00 78.88 275 HIS A CA 1
ATOM 2271 C C . HIS A 1 275 ? -22.279 -1.321 22.767 1.00 78.88 275 HIS A C 1
ATOM 2273 O O . HIS A 1 275 ? -22.876 -0.251 22.848 1.00 78.88 275 HIS A O 1
ATOM 2279 N N . SER A 1 276 ? -22.911 -2.496 22.840 1.00 82.31 276 SER A N 1
ATOM 2280 C CA . SER A 1 276 ? -24.358 -2.620 23.031 1.00 82.31 276 SER A CA 1
ATOM 2281 C C . SER A 1 276 ? -24.821 -2.076 24.385 1.00 82.31 276 SER A C 1
ATOM 2283 O O . SER A 1 276 ? -25.795 -1.327 24.428 1.00 82.31 276 SER A O 1
ATOM 2285 N N . GLU A 1 277 ? -24.076 -2.330 25.465 1.00 82.56 277 GLU A N 1
ATOM 2286 C CA . GLU A 1 277 ? -24.350 -1.746 26.784 1.00 82.56 277 GLU A CA 1
ATOM 2287 C C . GLU A 1 277 ? -24.241 -0.216 26.773 1.00 82.56 277 GLU A C 1
ATOM 2289 O O . GLU A 1 277 ? -25.048 0.480 27.387 1.00 82.56 277 GLU A O 1
ATOM 2294 N N . ASN A 1 278 ? -23.241 0.330 26.072 1.00 77.50 278 ASN A N 1
ATOM 2295 C CA . ASN A 1 278 ? -23.065 1.777 25.954 1.00 77.50 278 ASN A CA 1
ATOM 2296 C C . ASN A 1 278 ? -24.212 2.428 25.175 1.00 77.50 278 ASN A C 1
ATOM 2298 O O . ASN A 1 278 ? -24.695 3.483 25.584 1.00 77.50 278 ASN A O 1
ATOM 2302 N N . VAL A 1 279 ? -24.665 1.797 24.086 1.00 77.62 279 VAL A N 1
ATOM 2303 C CA . VAL A 1 279 ? -25.837 2.257 23.328 1.00 77.62 279 VAL A CA 1
ATOM 2304 C C . VAL A 1 279 ? -27.078 2.248 24.222 1.00 77.62 279 VAL A C 1
ATOM 2306 O O . VAL A 1 279 ? -27.738 3.276 24.325 1.00 77.62 279 VAL A O 1
ATOM 2309 N N . GLN A 1 280 ? -27.332 1.162 24.959 1.00 80.00 280 GLN A N 1
ATOM 2310 C CA . GLN A 1 280 ? -28.470 1.075 25.886 1.00 80.00 280 GLN A CA 1
ATOM 2311 C C . GLN A 1 280 ? -28.424 2.141 26.992 1.00 80.00 280 GLN A C 1
ATOM 2313 O O . GLN A 1 280 ? -29.443 2.750 27.311 1.00 80.00 280 GLN A O 1
ATOM 2318 N N . LYS A 1 281 ? -27.243 2.418 27.563 1.00 78.06 281 LYS A N 1
ATOM 2319 C CA . LYS A 1 281 ? -27.068 3.484 28.568 1.00 78.06 281 LYS A CA 1
ATOM 2320 C C . LYS A 1 281 ? -27.383 4.865 27.994 1.00 78.06 281 LYS A C 1
ATOM 2322 O O . LYS A 1 281 ? -28.059 5.654 28.648 1.00 78.06 281 LYS A O 1
ATOM 2327 N N . ILE A 1 282 ? -26.919 5.158 26.780 1.00 73.06 282 ILE A N 1
ATOM 2328 C CA . ILE A 1 282 ? -27.197 6.432 26.100 1.00 73.06 282 ILE A CA 1
ATOM 2329 C C . ILE A 1 282 ? -28.685 6.540 25.749 1.00 73.06 282 ILE A C 1
ATOM 2331 O O . ILE A 1 282 ? -29.278 7.600 25.928 1.00 73.06 282 ILE A O 1
ATOM 2335 N N . GLU A 1 283 ? -29.317 5.451 25.314 1.00 72.44 283 GLU A N 1
ATOM 2336 C CA . GLU A 1 283 ? -30.760 5.395 25.060 1.00 72.44 283 GLU A CA 1
ATOM 2337 C C . GLU A 1 283 ? -31.574 5.648 26.340 1.00 72.44 283 GLU A C 1
ATOM 2339 O O . GLU A 1 283 ? -32.493 6.461 26.328 1.00 72.44 283 GLU A O 1
ATOM 2344 N N . GLY A 1 284 ? -31.183 5.073 27.482 1.00 71.94 284 GLY A N 1
ATOM 2345 C CA . GLY A 1 284 ? -31.814 5.368 28.776 1.00 71.94 284 GLY A CA 1
ATOM 2346 C C . GLY A 1 284 ? -31.636 6.824 29.238 1.00 71.94 284 GLY A C 1
ATOM 2347 O O . GLY A 1 284 ? -32.555 7.433 29.792 1.00 71.94 284 GLY A O 1
ATOM 2348 N N . LEU A 1 285 ? -30.470 7.423 28.975 1.00 69.69 285 LEU A N 1
ATOM 2349 C CA . LEU A 1 285 ? -30.193 8.834 29.279 1.00 69.69 285 LEU A CA 1
ATOM 2350 C C . LEU A 1 285 ? -30.945 9.803 28.350 1.00 69.69 285 LEU A C 1
ATOM 2352 O O . LEU A 1 285 ? -31.354 10.880 28.778 1.00 69.69 285 LEU A O 1
ATOM 2356 N N . THR A 1 286 ? -31.149 9.423 27.089 1.00 65.56 286 THR A N 1
ATOM 2357 C CA . THR A 1 286 ? -31.899 10.227 26.111 1.00 65.56 286 THR A CA 1
ATOM 2358 C C . THR A 1 286 ? -33.410 10.099 26.294 1.00 65.56 286 THR A C 1
ATOM 2360 O O . THR A 1 286 ? -34.107 11.102 26.180 1.00 65.56 286 THR A O 1
ATOM 2363 N N . ALA A 1 287 ? -33.916 8.930 26.698 1.00 62.97 287 ALA A N 1
ATOM 2364 C CA . ALA A 1 287 ? -35.320 8.741 27.072 1.00 62.97 287 ALA A CA 1
ATOM 2365 C C . ALA A 1 287 ? -35.716 9.520 28.343 1.00 62.97 287 ALA A C 1
ATOM 2367 O O . ALA A 1 287 ? -36.863 9.933 28.487 1.00 62.97 287 ALA A O 1
ATOM 2368 N N . SER A 1 288 ? -34.768 9.755 29.258 1.00 60.69 288 SER A N 1
ATOM 2369 C CA . SER A 1 288 ? -34.989 10.561 30.472 1.00 60.69 288 SER A CA 1
ATOM 2370 C C . SER A 1 288 ? -34.902 12.075 30.239 1.00 60.69 288 SER A C 1
ATOM 2372 O O . SER A 1 288 ? -35.330 12.844 31.096 1.00 60.69 288 SER A O 1
ATOM 2374 N N . HIS A 1 289 ? -34.400 12.517 29.082 1.00 60.06 289 HIS A N 1
ATOM 2375 C CA . HIS A 1 289 ? -34.267 13.928 28.721 1.00 60.06 289 HIS A CA 1
ATOM 2376 C C . HIS A 1 289 ? -34.857 14.166 27.323 1.00 60.06 289 HIS A C 1
ATOM 2378 O O . HIS A 1 289 ? -34.159 14.086 26.307 1.00 60.06 289 HIS A O 1
ATOM 2384 N N . ALA A 1 290 ? -36.161 14.464 27.282 1.00 48.81 290 ALA A N 1
ATOM 2385 C CA . ALA A 1 290 ? -36.913 14.736 26.058 1.00 48.81 290 ALA A CA 1
ATOM 2386 C C . ALA A 1 290 ? -36.231 15.843 25.227 1.00 48.81 290 ALA A C 1
ATOM 2388 O O . ALA A 1 290 ? -36.245 17.014 25.603 1.00 48.81 290 ALA A O 1
ATOM 2389 N N . GLY A 1 291 ? -35.594 15.456 24.115 1.00 54.16 291 GLY A N 1
ATOM 2390 C CA . GLY A 1 291 ? -34.864 16.362 23.216 1.00 54.16 291 GLY A CA 1
ATOM 2391 C C . GLY A 1 291 ? -33.492 15.864 22.738 1.00 54.16 291 GLY A C 1
ATOM 2392 O O . GLY A 1 291 ? -32.943 16.436 21.801 1.00 54.16 291 GLY A O 1
ATOM 2393 N N . LEU A 1 292 ? -32.936 14.794 23.324 1.00 51.28 292 LEU A N 1
ATOM 2394 C CA . LEU A 1 292 ? -31.621 14.247 22.933 1.00 51.28 292 LEU A CA 1
ATOM 2395 C C . LEU A 1 292 ? -31.673 13.089 21.916 1.00 51.28 292 LEU A C 1
ATOM 2397 O O . LEU A 1 292 ? -30.624 12.653 21.436 1.00 51.28 292 LEU A O 1
ATOM 2401 N N . GLU A 1 293 ? -32.863 12.604 21.546 1.00 48.78 293 GLU A N 1
ATOM 2402 C CA . GLU A 1 293 ? -33.044 11.500 20.583 1.00 48.78 293 GLU A CA 1
ATOM 2403 C C . GLU A 1 293 ? -32.435 11.786 19.196 1.00 48.78 293 GLU A C 1
ATOM 2405 O O . GLU A 1 293 ? -32.074 10.858 18.472 1.00 48.78 293 GLU A O 1
ATOM 2410 N N . SER A 1 294 ? -32.249 13.060 18.835 1.00 50.53 294 SER A N 1
ATOM 2411 C CA . SER A 1 294 ? -31.687 13.483 17.548 1.00 50.53 294 SER A CA 1
ATOM 2412 C C . SER A 1 294 ? -30.163 13.656 17.540 1.00 50.53 294 SER A C 1
ATOM 2414 O O . SER A 1 294 ? -29.620 14.192 16.570 1.00 50.53 294 SER A O 1
ATOM 2416 N N . LEU A 1 295 ? -29.442 13.254 18.595 1.00 57.72 295 LEU A N 1
ATOM 2417 C CA . LEU A 1 295 ? -27.995 13.450 18.623 1.00 57.72 295 LEU A CA 1
ATOM 2418 C C . LEU A 1 295 ? -27.296 12.596 17.546 1.00 57.72 295 LEU A C 1
ATOM 2420 O O . LEU A 1 295 ? -27.442 11.369 17.538 1.00 57.72 295 LEU A O 1
ATOM 2424 N N . PRO A 1 296 ? -26.446 13.197 16.687 1.00 63.75 296 PRO A N 1
ATOM 2425 C CA . PRO A 1 296 ? -25.683 12.472 15.668 1.00 63.75 296 PRO A CA 1
ATOM 2426 C C . PRO A 1 296 ? -24.827 11.340 16.257 1.00 63.75 296 PRO A C 1
ATOM 2428 O O . PRO A 1 296 ? -24.548 10.363 15.570 1.00 63.75 296 PRO A O 1
ATOM 2431 N N . VAL A 1 297 ? -24.478 11.426 17.542 1.00 65.56 297 VAL A N 1
ATOM 2432 C CA . VAL A 1 297 ? -23.747 10.398 18.293 1.00 65.56 297 VAL A CA 1
ATOM 2433 C C . VAL A 1 297 ? -24.490 9.056 18.322 1.00 65.56 297 VAL A C 1
ATOM 2435 O O . VAL A 1 297 ? -23.873 8.028 18.057 1.00 65.56 297 VAL A O 1
ATOM 2438 N N . ASN A 1 298 ? -25.808 9.042 18.562 1.00 66.62 298 ASN A N 1
ATOM 2439 C CA . ASN A 1 298 ? -26.576 7.791 18.653 1.00 66.62 298 ASN A CA 1
ATOM 2440 C C . ASN A 1 298 ? -26.623 7.063 17.294 1.00 66.62 298 ASN A C 1
ATOM 2442 O O . ASN A 1 298 ? -26.418 5.853 17.203 1.00 66.62 298 ASN A O 1
ATOM 2446 N N . ARG A 1 299 ? -26.778 7.819 16.197 1.00 71.88 299 ARG A N 1
ATOM 2447 C CA . ARG A 1 299 ? -26.756 7.267 14.833 1.00 71.88 299 ARG A CA 1
ATOM 2448 C C . ARG A 1 299 ? -25.416 6.614 14.487 1.00 71.88 299 ARG A C 1
ATOM 2450 O O . ARG A 1 299 ? -25.411 5.536 13.900 1.00 71.88 299 ARG A O 1
ATOM 2457 N N . VAL A 1 300 ? -24.296 7.256 14.821 1.00 70.88 300 VAL A N 1
ATOM 2458 C CA . VAL A 1 300 ? -22.967 6.714 14.493 1.00 70.88 300 VAL A CA 1
ATOM 2459 C C . VAL A 1 300 ? -22.647 5.489 15.357 1.00 70.88 300 VAL A C 1
ATOM 2461 O O . VAL A 1 300 ? -22.123 4.513 14.833 1.00 70.88 300 VAL A O 1
ATOM 2464 N N . LEU A 1 301 ? -23.028 5.484 16.640 1.00 72.12 301 LEU A N 1
ATOM 2465 C CA . LEU A 1 301 ? -22.856 4.317 17.517 1.00 72.12 301 LEU A CA 1
ATOM 2466 C C . LEU A 1 301 ? -23.653 3.094 17.044 1.00 72.12 301 LEU A C 1
ATOM 2468 O O . LEU A 1 301 ? -23.134 1.979 17.049 1.00 72.12 301 LEU A O 1
ATOM 2472 N N . ARG A 1 302 ? -24.898 3.289 16.590 1.00 76.00 302 ARG A N 1
ATOM 2473 C CA . ARG A 1 302 ? -25.703 2.202 16.007 1.00 76.00 302 ARG A CA 1
ATOM 2474 C C . ARG A 1 302 ? -25.074 1.652 14.731 1.00 76.00 302 ARG A C 1
ATOM 2476 O O . ARG A 1 302 ? -24.921 0.444 14.602 1.00 76.00 302 ARG A O 1
ATOM 2483 N N . GLN A 1 303 ? -24.650 2.540 13.831 1.00 80.00 303 GLN A N 1
ATOM 2484 C CA . GLN A 1 303 ? -23.980 2.140 12.595 1.00 80.00 303 GLN A CA 1
ATOM 2485 C C . GLN A 1 303 ? -22.707 1.322 12.875 1.00 80.00 303 GLN A C 1
ATOM 2487 O O . GLN A 1 303 ? -22.429 0.347 12.182 1.00 80.00 303 GLN A O 1
ATOM 2492 N N . GLU A 1 304 ? -21.951 1.691 13.908 1.00 76.69 304 GLU A N 1
ATOM 2493 C CA . GLU A 1 304 ? -20.762 0.952 14.328 1.00 76.69 304 GLU A CA 1
ATOM 2494 C C . GLU A 1 304 ? -21.096 -0.434 14.893 1.00 76.69 304 GLU A C 1
ATOM 2496 O O . GLU A 1 304 ? -20.444 -1.424 14.556 1.00 76.69 304 GLU A O 1
ATOM 2501 N N . LEU A 1 305 ? -22.143 -0.526 15.716 1.00 81.88 305 LEU A N 1
ATOM 2502 C CA . LEU A 1 305 ? -22.625 -1.800 16.245 1.00 81.88 305 LEU A CA 1
ATOM 2503 C C . LEU A 1 305 ? -23.047 -2.754 15.118 1.00 81.88 305 LEU A C 1
ATOM 2505 O O . LEU A 1 305 ? -22.754 -3.950 15.184 1.00 81.88 305 LEU A O 1
ATOM 2509 N N . ASP A 1 306 ? -23.690 -2.228 14.076 1.00 85.12 306 ASP A N 1
ATOM 2510 C CA . ASP A 1 306 ? -24.075 -3.001 12.897 1.00 85.12 306 ASP A CA 1
ATOM 2511 C C . ASP A 1 306 ? -22.844 -3.512 12.136 1.00 85.12 306 ASP A C 1
ATOM 2513 O O . ASP A 1 306 ? -22.766 -4.708 11.842 1.00 85.12 306 ASP A O 1
ATOM 2517 N N . TYR A 1 307 ? -21.829 -2.665 11.914 1.00 84.62 307 TYR A N 1
ATOM 2518 C CA . TYR A 1 307 ? -20.573 -3.101 11.294 1.00 84.62 307 TYR A CA 1
ATOM 2519 C C . TYR A 1 307 ? -19.851 -4.172 12.111 1.00 84.62 307 TYR A C 1
ATOM 2521 O O . TYR A 1 307 ? -19.336 -5.131 11.536 1.00 84.62 307 TYR A O 1
ATOM 2529 N N . LEU A 1 308 ? -19.817 -4.054 13.441 1.00 83.75 308 LEU A N 1
ATOM 2530 C CA . LEU A 1 308 ? -19.209 -5.063 14.311 1.00 83.75 308 LEU A CA 1
ATOM 2531 C C . LEU A 1 308 ? -19.957 -6.400 14.238 1.00 83.75 308 LEU A C 1
ATOM 2533 O O . LEU A 1 308 ? -19.325 -7.456 14.142 1.00 83.75 308 LEU A O 1
ATOM 2537 N N . ARG A 1 309 ? -21.295 -6.374 14.242 1.00 87.06 309 ARG A N 1
ATOM 2538 C CA . ARG A 1 309 ? -22.130 -7.577 14.093 1.00 87.06 309 ARG A CA 1
ATOM 2539 C C . ARG A 1 309 ? -21.905 -8.248 12.745 1.00 87.06 309 ARG A C 1
ATOM 2541 O O . ARG A 1 309 ? -21.703 -9.460 12.693 1.00 87.06 309 ARG A O 1
ATOM 2548 N N . GLU A 1 310 ? -21.886 -7.473 11.669 1.00 87.44 310 GLU A N 1
ATOM 2549 C CA . GLU A 1 310 ? -21.632 -7.992 10.329 1.00 87.44 310 GLU A CA 1
ATOM 2550 C C . GLU A 1 310 ? -20.204 -8.547 10.206 1.00 87.44 310 GLU A C 1
ATOM 2552 O O . GLU A 1 310 ? -19.996 -9.637 9.664 1.00 87.44 310 GLU A O 1
ATOM 2557 N N . ALA A 1 311 ? -19.213 -7.858 10.779 1.00 84.50 311 ALA A N 1
ATOM 2558 C CA . ALA A 1 311 ? -17.833 -8.328 10.837 1.00 84.50 311 ALA A CA 1
ATOM 2559 C C . ALA A 1 311 ? -17.729 -9.665 11.584 1.00 84.50 311 ALA A C 1
ATOM 2561 O O . ALA A 1 311 ? -17.054 -10.582 11.112 1.00 84.50 311 ALA A O 1
ATOM 2562 N N . ASN A 1 312 ? -18.442 -9.816 12.702 1.00 86.44 312 ASN A N 1
ATOM 2563 C CA . ASN A 1 312 ? -18.507 -11.069 13.450 1.00 86.44 312 ASN A CA 1
ATOM 2564 C C . ASN A 1 312 ? -19.150 -12.201 12.630 1.00 86.44 312 ASN A C 1
ATOM 2566 O O . ASN A 1 312 ? -18.643 -13.324 12.612 1.00 86.44 312 ASN A O 1
ATOM 2570 N N . LEU A 1 313 ? -20.221 -11.910 11.885 1.00 87.50 313 LEU A N 1
ATOM 2571 C CA . LEU A 1 313 ? -20.842 -12.871 10.965 1.00 87.50 313 LEU A CA 1
ATOM 2572 C C . LEU A 1 313 ? -19.870 -13.310 9.863 1.00 87.50 313 LEU A C 1
ATOM 2574 O O . LEU A 1 313 ? -19.776 -14.496 9.550 1.00 87.50 313 LEU A O 1
ATOM 2578 N N . ARG A 1 314 ? -19.109 -12.376 9.282 1.00 84.38 314 ARG A N 1
ATOM 2579 C CA . ARG A 1 314 ? -18.090 -12.710 8.280 1.00 84.38 314 ARG A CA 1
ATOM 2580 C C . ARG A 1 314 ? -16.972 -13.565 8.871 1.00 84.38 314 ARG A C 1
ATOM 2582 O O . ARG A 1 314 ? -16.544 -14.516 8.225 1.00 84.38 314 ARG A O 1
ATOM 2589 N N . LEU A 1 315 ? -16.510 -13.242 10.077 1.00 83.81 315 LEU A N 1
ATOM 2590 C CA . LEU A 1 315 ? -15.475 -14.013 10.759 1.00 83.81 315 LEU A CA 1
ATOM 2591 C C . LEU A 1 315 ? -15.952 -15.440 11.053 1.00 83.81 315 LEU A C 1
ATOM 2593 O O . LEU A 1 315 ? -15.192 -16.374 10.845 1.00 83.81 315 LEU A O 1
ATOM 2597 N N . THR A 1 316 ? -17.196 -15.625 11.494 1.00 80.75 316 THR A N 1
ATOM 2598 C CA . THR A 1 316 ? -17.755 -16.937 11.875 1.00 80.75 316 THR A CA 1
ATOM 2599 C C . THR A 1 316 ? -18.143 -17.836 10.699 1.00 80.75 316 THR A C 1
ATOM 2601 O O . THR A 1 316 ? -18.129 -19.053 10.857 1.00 80.75 316 THR A O 1
ATOM 2604 N N . LYS A 1 317 ? -18.447 -17.272 9.522 1.00 73.62 317 LYS A N 1
ATOM 2605 C CA . LYS A 1 317 ? -18.750 -18.034 8.293 1.00 73.62 317 LYS A CA 1
ATOM 2606 C C . LYS A 1 317 ? -17.529 -18.702 7.635 1.00 73.62 317 LYS A C 1
ATOM 2608 O O . LYS A 1 317 ? -17.727 -19.530 6.749 1.00 73.62 317 LYS A O 1
ATOM 2613 N N . ILE A 1 318 ? -16.308 -18.310 8.011 1.00 53.62 318 ILE A N 1
ATOM 2614 C CA . ILE A 1 318 ? -15.026 -18.808 7.468 1.00 53.62 318 ILE A CA 1
ATOM 2615 C C . ILE A 1 318 ? -14.408 -19.814 8.436 1.00 53.62 318 ILE A C 1
ATOM 2617 O O . ILE A 1 318 ? -13.981 -20.885 7.965 1.00 53.62 318 ILE A O 1
#

Radius of gyration: 24.14 Å; chains: 1; bounding box: 69×48×69 Å

Foldseek 3Di:
DVVVVVVVVVLLLVQLDLLQQLLLLLQCCLLVVDDVLVSLVSNLCSLVSCVVLVVLLVVLLVPPCLAPDAPCVVQPPPHPVVVCCVPVVVVLLVVLLVVLLVVCLPPVNLSVQLSVLSNNLSHDDSRLSSSLSSNLSNLVSSLVVLVVLLVPDPFPCSVVSVLLSVQSVVLSVVLNVVLVVVVVVCVVCVVVCPVPDPDCRSVVSSVSSVVSVVSSSVSSSVSSVVCSVVVVVDDDDPPPPTPSQHPLLVLVVDDHRPVSLVSCLVSLVVVLVVLVVVLVVVVVVCVVPPPCPPPVSSVSSVVSSVSSVVSNVSSVVD

Organism: NCBI:txid1184267

Sequence (318 aa):
MMKMILSALKDALLSYMPTRSLIESMIKYDFKVGNARTHLMELCFSNLAAWPLFLLIGLIFLDPFKGSWSLVHWFGYESSIVLALLNGHMAAMVTCFFVFFVMEWLLRKEYLWIGLIFYFLNRSELHIHLAVSGVLGVYFARVLYVWWLAIDIKSKTQQIWKWVNALQFSVWVITAVVSLIALDFLQVNHLFNQAIFSESLVVTRGSFLLAVVFLFHLLSHVFLCVWGHFYYQIKTDPADLPIYYSTANWILRFSMSYHLQSILKKVVPIQIEKHSENVQKIEGLTASHAGLESLPVNRVLRQELDYLREANLRLTKI

pLDDT: mean 74.8, std 15.76, range [33.28, 95.38]